Protein AF-A0A2R5G6W3-F1 (afdb_monomer_lite)

Secondary structure (DSSP, 8-state):
-HHHHHHHHHHHHHHHHHHHHHHHHHHHHHHHHHHHHHHHHHHHHHHHTTEEEEEEEPPTT--TT-EEEEEETTEEEEEEPPTT--TTPEEEEEEEP-------------------------------------------------------------EEEESS-B---HHHHGGGTB--B-TT-EEEEEE-BTTTBTSGGGTTEEEEEEGGGTTEEEEEEGGGEEE-----SPP----PPPPPPP-----

Sequence (251 aa):
MQHEVQAANERAAQAQMQAELARKDVEHQREMQKEQQRNQQRAQAVATNEMRSVTVTIPQGVYGGSAFSISYEGQTFRVTCPQGMGPGDRLTVQVPAPQPAVAVAEAAPPVAAPVTAQMAAPVNRGSGRDLFRSAMVESFPPAAAAAVSGDSSSPESVELVLTSDHFVDEAQMKQFGIISVAKGTRVTLLEGDLVGGLGGAYKDYIRVSVPSQGGRDGLISRLIVKMAPSAAGPPPAAFAPPPPPPALHAP

Radius of gyration: 35.24 Å; chains: 1; bounding box: 77×82×119 Å

pLDDT: mean 77.7, std 19.44, range [37.81, 97.44]

Structure (mmCIF, N/CA/C/O backbone):
data_AF-A0A2R5G6W3-F1
#
_entry.id   AF-A0A2R5G6W3-F1
#
loop_
_atom_site.group_PDB
_atom_site.id
_atom_site.type_symbol
_atom_site.label_atom_id
_atom_site.label_alt_id
_atom_site.label_comp_id
_atom_site.label_asym_id
_atom_site.label_entity_id
_atom_site.label_seq_id
_atom_site.pdbx_PDB_ins_code
_atom_site.Cartn_x
_atom_site.Cartn_y
_atom_site.Cartn_z
_atom_site.occupancy
_atom_site.B_iso_or_equiv
_atom_site.auth_seq_id
_atom_site.auth_comp_id
_atom_site.auth_asym_id
_atom_site.auth_atom_id
_atom_site.pdbx_PDB_model_num
ATOM 1 N N . MET A 1 1 ? 42.255 -11.816 -54.533 1.00 87.69 1 MET A N 1
ATOM 2 C CA . MET A 1 1 ? 42.167 -13.094 -53.790 1.00 87.69 1 MET A CA 1
ATOM 3 C C . MET A 1 1 ? 42.551 -12.952 -52.317 1.00 87.69 1 MET A C 1
ATOM 5 O O . MET A 1 1 ? 41.701 -13.243 -51.495 1.00 87.69 1 MET A O 1
ATOM 9 N N . GLN A 1 2 ? 43.744 -12.462 -51.936 1.00 89.19 2 GLN A N 1
ATOM 10 C CA . GLN A 1 2 ? 44.125 -12.360 -50.505 1.00 89.19 2 GLN A CA 1
ATOM 11 C C . GLN A 1 2 ? 43.169 -11.497 -49.653 1.00 89.19 2 GLN A C 1
ATOM 13 O O . GLN A 1 2 ? 42.767 -11.915 -48.573 1.00 89.19 2 GLN A O 1
ATOM 18 N N . HIS A 1 3 ? 42.720 -10.351 -50.172 1.00 91.50 3 HIS A N 1
ATOM 19 C CA . HIS A 1 3 ? 41.770 -9.473 -49.470 1.00 91.50 3 HIS A CA 1
ATOM 20 C C . HIS A 1 3 ? 40.386 -10.113 -49.234 1.00 91.50 3 HIS A C 1
ATOM 22 O O . HIS A 1 3 ? 39.689 -9.772 -48.284 1.00 91.50 3 HIS A O 1
ATOM 28 N N . GLU A 1 4 ? 39.984 -11.057 -50.089 1.00 92.75 4 GLU A N 1
ATOM 29 C CA . GLU A 1 4 ? 38.688 -11.740 -49.995 1.00 92.75 4 GLU A CA 1
ATOM 30 C C . GLU A 1 4 ? 38.712 -12.832 -48.923 1.00 92.75 4 GLU A C 1
ATOM 32 O O . GLU A 1 4 ? 37.773 -12.954 -48.139 1.00 92.75 4 GLU A O 1
ATOM 37 N N . VAL A 1 5 ? 39.833 -13.556 -48.825 1.00 95.31 5 VAL A N 1
ATOM 38 C CA . VAL A 1 5 ? 40.076 -14.521 -47.743 1.00 95.31 5 VAL A CA 1
ATOM 39 C C . VAL A 1 5 ? 40.072 -13.814 -46.385 1.00 95.31 5 VAL A C 1
ATOM 41 O O . VAL A 1 5 ? 39.499 -14.326 -45.426 1.00 95.31 5 VAL A O 1
ATOM 44 N N . GLN A 1 6 ? 40.642 -12.608 -46.310 1.00 94.94 6 GLN A N 1
ATOM 45 C CA . GLN A 1 6 ? 40.654 -11.816 -45.081 1.00 94.94 6 GLN A CA 1
ATOM 46 C C . GLN A 1 6 ? 39.246 -11.340 -44.685 1.00 94.94 6 GLN A C 1
ATOM 48 O O . GLN A 1 6 ? 38.834 -11.550 -43.546 1.00 94.94 6 GLN A O 1
ATOM 53 N N . ALA A 1 7 ? 38.461 -10.825 -45.637 1.00 95.62 7 ALA A N 1
ATOM 54 C CA . ALA A 1 7 ? 37.075 -10.419 -45.390 1.00 95.62 7 ALA A CA 1
ATOM 55 C C . ALA A 1 7 ? 36.162 -11.601 -45.007 1.00 95.62 7 ALA A C 1
ATOM 57 O O . ALA A 1 7 ? 35.257 -11.454 -44.183 1.00 95.62 7 ALA A O 1
ATOM 58 N N . ALA A 1 8 ? 36.388 -12.786 -45.584 1.00 94.81 8 ALA A N 1
ATOM 59 C CA . ALA A 1 8 ? 35.665 -13.999 -45.209 1.00 94.81 8 ALA A CA 1
ATOM 60 C C . ALA A 1 8 ? 35.973 -14.416 -43.762 1.00 94.81 8 ALA A C 1
ATOM 62 O O . ALA A 1 8 ? 35.060 -14.788 -43.024 1.00 94.81 8 ALA A O 1
ATOM 63 N N . ASN A 1 9 ? 37.234 -14.295 -43.339 1.00 96.94 9 ASN A N 1
ATOM 64 C CA . ASN A 1 9 ? 37.646 -14.620 -41.977 1.00 96.94 9 ASN A CA 1
ATOM 65 C C . ASN A 1 9 ? 37.058 -13.636 -40.948 1.00 96.94 9 ASN A C 1
ATOM 67 O O . ASN A 1 9 ? 36.534 -14.052 -39.918 1.00 96.94 9 ASN A O 1
ATOM 71 N N . GLU A 1 10 ? 37.053 -12.335 -41.252 1.00 96.38 10 GLU A N 1
ATOM 72 C CA . GLU A 1 10 ? 36.436 -11.316 -40.390 1.00 96.38 10 GLU A CA 1
ATOM 73 C C . GLU A 1 10 ? 34.920 -11.503 -40.264 1.00 96.38 10 GLU A C 1
ATOM 75 O O . GLU A 1 10 ? 34.375 -11.400 -39.166 1.00 96.38 10 GLU A O 1
ATOM 80 N N . ARG A 1 11 ? 34.226 -11.850 -41.356 1.00 95.88 11 ARG A N 1
ATOM 81 C CA . ARG A 1 11 ? 32.790 -12.173 -41.312 1.00 95.88 11 ARG A CA 1
ATOM 82 C C . ARG A 1 11 ? 32.508 -13.425 -40.491 1.00 95.88 11 ARG A C 1
ATOM 84 O O . ARG A 1 11 ? 31.528 -13.442 -39.751 1.00 95.88 11 ARG A O 1
ATOM 91 N N . ALA A 1 12 ? 33.356 -14.449 -40.588 1.00 96.00 12 ALA A N 1
ATOM 92 C CA . ALA A 1 12 ? 33.229 -15.647 -39.765 1.00 96.00 12 ALA A CA 1
ATOM 93 C C . ALA A 1 12 ? 33.414 -15.323 -38.273 1.00 96.00 12 ALA A C 1
ATOM 95 O O . ALA A 1 12 ? 32.604 -15.756 -37.454 1.00 96.00 12 ALA A O 1
ATOM 96 N N . ALA A 1 13 ? 34.406 -14.497 -37.925 1.00 96.94 13 ALA A N 1
ATOM 97 C CA . ALA A 1 13 ? 34.628 -14.043 -36.552 1.00 96.94 13 ALA A CA 1
ATOM 98 C C . ALA A 1 13 ? 33.457 -13.191 -36.023 1.00 96.94 13 ALA A C 1
ATOM 100 O O . ALA A 1 13 ? 32.977 -13.412 -34.910 1.00 96.94 13 ALA A O 1
ATOM 101 N N . GLN A 1 14 ? 32.934 -12.266 -36.834 1.00 95.44 14 GLN A N 1
ATOM 102 C CA . GLN A 1 14 ? 31.764 -11.458 -36.475 1.00 95.44 14 GLN A CA 1
ATOM 103 C C . GLN A 1 14 ? 30.504 -12.315 -36.295 1.00 95.44 14 GLN A C 1
ATOM 105 O O . GLN A 1 14 ? 29.753 -12.101 -35.344 1.00 95.44 14 GLN A O 1
ATOM 110 N N . ALA A 1 15 ? 30.289 -13.312 -37.158 1.00 96.69 15 ALA A N 1
ATOM 111 C CA . ALA A 1 15 ? 29.164 -14.236 -37.045 1.00 96.69 15 ALA A CA 1
ATOM 112 C C . ALA A 1 15 ? 29.251 -15.090 -35.770 1.00 96.69 15 ALA A C 1
ATOM 114 O O . ALA A 1 15 ? 28.240 -15.295 -35.100 1.00 96.69 15 ALA A O 1
ATOM 115 N N . GLN A 1 16 ? 30.452 -15.542 -35.394 1.00 95.75 16 GLN A N 1
ATOM 116 C CA . GLN A 1 16 ? 30.667 -16.256 -34.133 1.00 95.75 16 GLN A CA 1
ATOM 117 C C . GLN A 1 16 ? 30.380 -15.363 -32.919 1.00 95.75 16 GLN A C 1
ATOM 119 O O . GLN A 1 16 ? 29.681 -15.796 -32.005 1.00 95.75 16 GLN A O 1
ATOM 124 N N . MET A 1 17 ? 30.834 -14.106 -32.934 1.00 95.75 17 MET A N 1
ATOM 125 C CA . MET A 1 17 ? 30.583 -13.165 -31.837 1.00 95.75 17 MET A CA 1
ATOM 126 C C . MET A 1 17 ? 29.092 -12.821 -31.695 1.00 95.75 17 MET A C 1
ATOM 128 O O . MET A 1 17 ? 28.574 -12.774 -30.581 1.00 95.75 17 MET A O 1
ATOM 132 N N . GLN A 1 18 ? 28.373 -12.641 -32.809 1.00 94.62 18 GLN A N 1
ATOM 133 C CA . GLN A 1 18 ? 26.919 -12.434 -32.784 1.00 94.62 18 GLN A CA 1
ATOM 134 C C . GLN A 1 18 ? 26.168 -13.672 -32.282 1.00 94.62 18 GLN A C 1
ATOM 136 O O . GLN A 1 18 ? 25.223 -13.540 -31.505 1.00 94.62 18 GLN A O 1
ATOM 141 N N . ALA A 1 19 ? 26.600 -14.875 -32.674 1.00 96.12 19 ALA A N 1
ATOM 142 C CA . ALA A 1 19 ? 26.012 -16.116 -32.181 1.00 96.12 19 ALA A CA 1
ATOM 143 C C . ALA A 1 19 ? 26.238 -16.304 -30.671 1.00 96.12 19 ALA A C 1
ATOM 145 O O . ALA A 1 19 ? 25.351 -16.807 -29.981 1.00 96.12 19 ALA A O 1
ATOM 146 N N . GLU A 1 20 ? 27.392 -15.890 -30.141 1.00 96.56 20 GLU A N 1
ATOM 147 C CA . GLU A 1 20 ? 27.654 -15.916 -28.699 1.00 96.56 20 GLU A CA 1
ATOM 148 C C . GLU A 1 20 ? 26.776 -14.913 -27.942 1.00 96.56 20 GLU A C 1
ATOM 150 O O . GLU A 1 20 ? 26.184 -15.272 -26.922 1.00 96.56 20 GLU A O 1
ATOM 155 N N . LEU A 1 21 ? 26.644 -13.685 -28.453 1.00 95.88 21 LEU A N 1
ATOM 156 C CA . LEU A 1 21 ? 25.807 -12.662 -27.826 1.00 95.88 21 LEU A CA 1
ATOM 157 C C . LEU A 1 21 ? 24.340 -13.113 -27.763 1.00 95.88 21 LEU A C 1
ATOM 159 O O . LEU A 1 21 ? 23.735 -13.097 -26.695 1.00 95.88 21 LEU A O 1
ATOM 163 N N . ALA A 1 22 ? 23.821 -13.656 -28.867 1.00 94.88 22 ALA A N 1
ATOM 164 C CA . ALA A 1 22 ? 22.465 -14.194 -28.919 1.00 94.88 22 ALA A CA 1
ATOM 165 C C . ALA A 1 22 ? 22.243 -15.353 -27.928 1.00 94.88 22 ALA A C 1
ATOM 167 O O . ALA A 1 22 ? 21.164 -15.475 -27.352 1.00 94.88 22 ALA A O 1
ATOM 168 N N . ARG A 1 23 ? 23.254 -16.205 -27.691 1.00 95.62 23 ARG A N 1
ATOM 169 C CA . ARG A 1 23 ? 23.166 -17.273 -26.677 1.00 95.62 23 ARG A CA 1
ATOM 170 C C . ARG A 1 23 ? 23.081 -16.708 -25.260 1.00 95.62 23 ARG A C 1
ATOM 172 O O . ARG A 1 23 ? 22.271 -17.198 -24.477 1.00 95.62 23 ARG A O 1
ATOM 179 N N . LYS A 1 24 ? 23.873 -15.676 -24.955 1.00 95.06 24 LYS A N 1
ATOM 180 C CA . LYS A 1 24 ? 23.857 -15.000 -23.649 1.00 95.06 24 LYS A CA 1
ATOM 181 C C . LYS A 1 24 ? 22.516 -14.313 -23.376 1.00 95.06 24 LYS A C 1
ATOM 183 O O . LYS A 1 24 ? 21.990 -14.454 -22.276 1.00 95.06 24 LYS A O 1
ATOM 188 N N . ASP A 1 25 ? 21.924 -13.657 -24.374 1.00 94.00 25 ASP A N 1
ATOM 189 C CA . ASP A 1 25 ? 20.602 -13.027 -24.238 1.00 94.00 25 ASP A CA 1
ATOM 190 C C . ASP A 1 25 ? 19.492 -14.051 -23.949 1.00 94.00 25 ASP A C 1
ATOM 192 O O . ASP A 1 25 ? 18.664 -13.844 -23.059 1.00 94.00 25 ASP A O 1
ATOM 196 N N . VAL A 1 26 ? 19.492 -15.191 -24.651 1.00 96.69 26 VAL A N 1
ATOM 197 C CA . VAL A 1 26 ? 18.513 -16.268 -24.415 1.00 96.69 26 VAL A CA 1
ATOM 198 C C . VAL A 1 26 ? 18.671 -16.873 -23.016 1.00 96.69 26 VAL A C 1
ATOM 200 O O . VAL A 1 26 ? 17.672 -17.176 -22.359 1.00 96.69 26 VAL A O 1
ATOM 203 N N . GLU A 1 27 ? 19.905 -17.043 -22.537 1.00 96.56 27 GLU A N 1
ATOM 204 C CA . GLU A 1 27 ? 20.171 -17.549 -21.187 1.00 96.56 27 GLU A CA 1
ATOM 205 C C . GLU A 1 27 ? 19.678 -16.572 -20.111 1.00 96.56 27 GLU A C 1
ATOM 207 O O . GLU A 1 27 ? 18.948 -16.978 -19.203 1.00 96.56 27 GLU A O 1
ATOM 212 N N . HIS A 1 28 ? 19.968 -15.279 -20.272 1.00 96.81 28 HIS A N 1
ATOM 213 C CA . HIS A 1 28 ? 19.505 -14.238 -19.359 1.00 96.81 28 HIS A CA 1
ATOM 214 C C . HIS A 1 28 ? 17.973 -14.131 -19.334 1.00 96.81 28 HIS A C 1
ATOM 216 O O . HIS A 1 28 ? 17.361 -14.052 -18.267 1.00 96.81 28 HIS A O 1
ATOM 222 N N . GLN A 1 29 ? 17.324 -14.215 -20.500 1.00 92.94 29 GLN A N 1
ATOM 223 C CA . GLN A 1 29 ? 15.865 -14.212 -20.594 1.00 92.94 29 GLN A CA 1
ATOM 224 C C . GLN A 1 29 ? 15.245 -15.427 -19.887 1.00 92.94 29 GLN A C 1
ATOM 226 O O . GLN A 1 29 ? 14.221 -15.297 -19.211 1.00 92.94 29 GLN A O 1
ATOM 231 N N . ARG A 1 30 ? 15.879 -16.603 -19.984 1.00 96.31 30 ARG A N 1
ATOM 232 C CA . ARG A 1 30 ? 15.438 -17.817 -19.285 1.00 96.31 30 ARG A CA 1
ATOM 233 C C . ARG A 1 30 ? 15.599 -17.701 -17.768 1.00 96.31 30 ARG A C 1
ATOM 235 O O . ARG A 1 30 ? 14.740 -18.192 -17.034 1.00 96.31 30 ARG A O 1
ATOM 242 N N . GLU A 1 31 ? 16.663 -17.061 -17.292 1.00 95.38 31 GLU A N 1
ATOM 243 C CA . GLU A 1 31 ? 16.870 -16.808 -15.863 1.00 95.38 31 GLU A CA 1
ATOM 244 C C . GLU A 1 31 ? 15.816 -15.844 -15.305 1.00 95.38 31 GLU A C 1
ATOM 246 O O . GLU A 1 31 ? 15.158 -16.172 -14.315 1.00 95.38 31 GLU A O 1
ATOM 251 N N . MET A 1 32 ? 15.548 -14.741 -16.015 1.00 94.94 32 MET A N 1
ATOM 252 C CA . MET A 1 32 ? 14.476 -13.798 -15.670 1.00 94.94 32 MET A CA 1
ATOM 253 C C . MET A 1 32 ? 13.111 -14.493 -15.583 1.00 94.94 32 MET A C 1
ATOM 255 O O . MET A 1 32 ? 12.346 -14.283 -14.640 1.00 94.94 32 MET A O 1
ATOM 259 N N . GLN A 1 33 ? 12.811 -15.377 -16.538 1.00 93.25 33 GLN A N 1
ATOM 260 C CA . GLN A 1 33 ? 11.549 -16.114 -16.556 1.00 93.25 33 GLN A CA 1
ATOM 261 C C . GLN A 1 33 ? 11.448 -17.110 -15.386 1.00 93.25 33 GLN A C 1
ATOM 263 O O . GLN A 1 33 ? 10.386 -17.252 -14.775 1.00 93.25 33 GLN A O 1
ATOM 268 N N . LYS A 1 34 ? 12.561 -17.759 -15.017 1.00 95.06 34 LYS A N 1
ATOM 269 C CA . LYS A 1 34 ? 12.632 -18.657 -13.855 1.00 95.06 34 LYS A CA 1
ATOM 270 C C . LYS A 1 34 ? 12.448 -17.901 -12.539 1.00 95.06 34 LYS A C 1
ATOM 272 O O . LYS A 1 34 ? 11.755 -18.397 -11.651 1.00 95.06 34 LYS A O 1
ATOM 277 N N . GLU A 1 35 ? 13.032 -16.714 -12.400 1.00 92.56 35 GLU A N 1
ATOM 278 C CA . GLU A 1 35 ? 12.850 -15.877 -11.212 1.00 92.56 35 GLU A CA 1
ATOM 279 C C . GLU A 1 35 ? 11.409 -15.377 -11.087 1.00 92.56 35 GLU A C 1
ATOM 281 O O . GLU A 1 35 ? 10.809 -15.488 -10.013 1.00 92.56 35 GLU A O 1
ATOM 286 N N . GLN A 1 36 ? 10.806 -14.945 -12.198 1.00 89.38 36 GLN A N 1
ATOM 287 C CA . GLN A 1 36 ? 9.397 -14.562 -12.228 1.00 89.38 36 GLN A CA 1
ATOM 288 C C . GLN A 1 36 ? 8.493 -15.731 -11.806 1.00 89.38 36 GLN A C 1
ATOM 290 O O . GLN A 1 36 ? 7.597 -15.556 -10.976 1.00 89.38 36 GLN A O 1
ATOM 295 N N . GLN A 1 37 ? 8.759 -16.940 -12.310 1.00 90.62 37 GLN A N 1
ATOM 296 C CA . GLN A 1 37 ? 8.008 -18.136 -11.931 1.00 90.62 37 GLN A CA 1
ATOM 297 C C . GLN A 1 37 ? 8.214 -18.502 -10.453 1.00 90.62 37 GLN A C 1
ATOM 299 O O . GLN A 1 37 ? 7.253 -18.839 -9.760 1.00 90.62 37 GLN A O 1
ATOM 304 N N . ARG A 1 38 ? 9.444 -18.388 -9.936 1.00 92.94 38 ARG A N 1
ATOM 305 C CA . ARG A 1 38 ? 9.753 -18.629 -8.519 1.00 92.94 38 ARG A CA 1
ATOM 306 C C . ARG A 1 38 ? 9.020 -17.646 -7.610 1.00 92.94 38 ARG A C 1
ATOM 308 O O . ARG A 1 38 ? 8.487 -18.061 -6.582 1.00 92.94 38 ARG A O 1
ATOM 315 N N . ASN A 1 39 ? 8.958 -16.368 -7.978 1.00 90.75 39 ASN A N 1
ATOM 316 C CA . ASN A 1 39 ? 8.248 -15.369 -7.186 1.00 90.75 39 ASN A CA 1
ATOM 317 C C . ASN A 1 39 ? 6.728 -15.616 -7.190 1.00 90.75 39 ASN A C 1
ATOM 319 O O . ASN A 1 39 ? 6.091 -15.523 -6.143 1.00 90.75 39 ASN A O 1
ATOM 323 N N . GLN A 1 40 ? 6.159 -16.034 -8.329 1.00 85.12 40 GLN A N 1
ATOM 324 C CA . GLN A 1 40 ? 4.751 -16.443 -8.409 1.00 85.12 40 GLN A CA 1
ATOM 325 C C . GLN A 1 40 ? 4.446 -17.665 -7.533 1.00 85.12 40 GLN A C 1
ATOM 327 O O . GLN A 1 40 ? 3.474 -17.643 -6.782 1.00 85.12 40 GLN A O 1
ATOM 332 N N . GLN A 1 41 ? 5.282 -18.709 -7.567 1.00 86.00 41 GLN A N 1
ATOM 333 C CA . GLN A 1 41 ? 5.104 -19.881 -6.700 1.00 86.00 41 GLN A CA 1
ATOM 334 C C . GLN A 1 41 ? 5.212 -19.513 -5.218 1.00 86.00 41 GLN A C 1
ATOM 336 O O . GLN A 1 41 ? 4.445 -20.011 -4.399 1.00 86.00 41 GLN A O 1
ATOM 341 N N . ARG A 1 42 ? 6.129 -18.605 -4.867 1.00 82.62 42 ARG A N 1
ATOM 342 C CA . ARG A 1 42 ? 6.289 -18.119 -3.495 1.00 82.62 42 ARG A CA 1
ATOM 343 C C . ARG A 1 42 ? 5.056 -17.338 -3.028 1.00 82.62 42 ARG A C 1
ATOM 345 O O . ARG A 1 42 ? 4.591 -17.575 -1.920 1.00 82.62 42 ARG A O 1
ATOM 352 N N . ALA A 1 43 ? 4.477 -16.494 -3.883 1.00 74.69 43 ALA A N 1
ATOM 353 C CA . ALA A 1 43 ? 3.220 -15.800 -3.596 1.00 74.69 43 ALA A CA 1
ATOM 354 C C . ALA A 1 43 ? 2.035 -16.773 -3.427 1.00 74.69 43 ALA A C 1
ATOM 356 O O . ALA A 1 43 ? 1.239 -16.623 -2.503 1.00 74.69 43 ALA A O 1
ATOM 357 N N . GLN A 1 44 ? 1.945 -17.809 -4.268 1.00 74.69 44 GLN A N 1
ATOM 358 C CA . GLN A 1 44 ? 0.900 -18.835 -4.161 1.00 74.69 44 GLN A CA 1
ATOM 359 C C . GLN A 1 44 ? 1.059 -19.700 -2.900 1.00 74.69 44 GLN A C 1
ATOM 361 O O . GLN A 1 44 ? 0.076 -19.974 -2.214 1.00 74.69 44 GLN A O 1
ATOM 366 N N . ALA A 1 45 ? 2.286 -20.089 -2.541 1.00 67.56 45 ALA A N 1
ATOM 367 C CA . ALA A 1 45 ? 2.554 -20.854 -1.323 1.00 67.56 45 ALA A CA 1
ATOM 368 C C . ALA A 1 45 ? 2.187 -20.068 -0.052 1.00 67.56 45 ALA A C 1
ATOM 370 O O . ALA A 1 45 ? 1.647 -20.650 0.885 1.00 67.56 45 ALA A O 1
ATOM 371 N N . VAL A 1 46 ? 2.406 -18.747 -0.038 1.00 64.12 46 VAL A N 1
ATOM 372 C CA . VAL A 1 46 ? 1.959 -17.876 1.063 1.00 64.12 46 VAL A CA 1
ATOM 373 C C . VAL A 1 46 ? 0.429 -17.792 1.106 1.00 64.12 46 VAL A C 1
ATOM 375 O O . VAL A 1 46 ? -0.152 -17.938 2.174 1.00 64.12 46 VAL A O 1
ATOM 378 N N . ALA A 1 47 ? -0.240 -17.660 -0.043 1.00 58.66 47 ALA A N 1
ATOM 379 C CA . ALA A 1 47 ? -1.703 -17.585 -0.096 1.00 58.66 47 ALA A CA 1
ATOM 380 C C . ALA A 1 47 ? -2.410 -18.886 0.336 1.00 58.66 47 ALA A C 1
ATOM 382 O O . ALA A 1 47 ? -3.516 -18.838 0.868 1.00 58.66 47 ALA A O 1
ATOM 383 N N . THR A 1 48 ? -1.787 -20.048 0.125 1.00 55.97 48 THR A N 1
ATOM 384 C CA . THR A 1 48 ? -2.418 -21.345 0.437 1.00 55.97 48 THR A CA 1
ATOM 385 C C . THR A 1 48 ? -2.189 -21.783 1.889 1.00 55.97 48 THR A C 1
ATOM 387 O O . THR A 1 48 ? -2.944 -22.603 2.406 1.00 55.97 48 THR A O 1
ATOM 390 N N . ASN A 1 49 ? -1.174 -21.237 2.571 1.00 53.62 49 ASN A N 1
ATOM 391 C CA . ASN A 1 49 ? -0.769 -21.687 3.908 1.00 53.62 49 ASN A CA 1
ATOM 392 C C . ASN A 1 49 ? -1.431 -20.921 5.070 1.00 53.62 49 ASN A C 1
ATOM 394 O O . ASN A 1 49 ? -1.100 -21.164 6.228 1.00 53.62 49 ASN A O 1
ATOM 398 N N . GLU A 1 50 ? -2.373 -20.018 4.789 1.00 60.28 50 GLU A N 1
ATOM 399 C CA . GLU A 1 50 ? -3.095 -19.269 5.826 1.00 60.28 50 GLU A CA 1
ATOM 400 C C . GLU A 1 50 ? -4.608 -19.542 5.828 1.00 60.28 50 GLU A C 1
ATOM 402 O O . GLU A 1 50 ? -5.391 -18.714 6.280 1.00 60.28 50 GLU A O 1
ATOM 407 N N . MET A 1 51 ? -5.069 -20.705 5.355 1.00 67.06 51 MET A N 1
ATOM 408 C CA . MET A 1 51 ? -6.444 -21.131 5.644 1.00 67.06 51 MET A CA 1
ATOM 409 C C . MET A 1 51 ? -6.551 -21.486 7.131 1.00 67.06 51 MET A C 1
ATOM 411 O O . MET A 1 51 ? -5.974 -22.471 7.591 1.00 67.06 51 MET A O 1
ATOM 415 N N . ARG A 1 52 ? -7.275 -20.673 7.905 1.00 70.00 52 ARG A N 1
ATOM 416 C CA . ARG A 1 52 ? -7.534 -20.935 9.323 1.00 70.00 52 ARG A CA 1
ATOM 417 C C . ARG A 1 52 ? -8.840 -21.704 9.466 1.00 70.00 52 ARG A C 1
ATOM 419 O O . ARG A 1 52 ? -9.885 -21.293 8.965 1.00 70.00 52 ARG A O 1
ATOM 426 N N . SER A 1 53 ? -8.772 -22.816 10.187 1.00 77.44 53 SER A N 1
ATOM 427 C CA . SER A 1 53 ? -9.934 -23.610 10.579 1.00 77.44 53 SER A CA 1
ATOM 428 C C . SER A 1 53 ? -10.643 -22.921 11.741 1.00 77.44 53 SER A C 1
ATOM 430 O O . SER A 1 53 ? -10.169 -22.968 12.876 1.00 77.44 53 SER A O 1
ATOM 432 N N . VAL A 1 54 ? -11.779 -22.281 11.482 1.00 78.50 54 VAL A N 1
ATOM 433 C CA . VAL A 1 54 ? -12.581 -21.623 12.519 1.00 78.50 54 VAL A CA 1
ATOM 434 C C . VAL A 1 54 ? -13.780 -22.496 12.842 1.00 78.50 54 VAL A C 1
ATOM 436 O O . VAL A 1 54 ? -14.521 -22.909 11.951 1.00 78.50 54 VAL A O 1
ATOM 439 N N . THR A 1 55 ? -13.975 -22.783 14.128 1.00 86.06 55 THR A N 1
ATOM 440 C CA . THR A 1 55 ? -15.171 -23.486 14.602 1.00 86.06 55 THR A CA 1
ATOM 441 C C . THR A 1 55 ? -16.227 -22.456 14.966 1.00 86.06 55 THR A C 1
ATOM 443 O O . THR A 1 55 ? -16.042 -21.694 15.912 1.00 86.06 55 THR A O 1
ATOM 446 N N . VAL A 1 56 ? -17.327 -22.434 14.218 1.00 83.62 56 VAL A N 1
ATOM 447 C CA . VAL A 1 56 ? -18.471 -21.552 14.472 1.00 83.62 56 VAL A CA 1
ATOM 448 C C . VAL A 1 56 ? -19.696 -22.364 14.864 1.00 83.62 56 VAL A C 1
ATOM 450 O O . VAL A 1 56 ? -19.917 -23.464 14.356 1.00 83.62 56 VAL A O 1
ATOM 453 N N . THR A 1 57 ? -20.496 -21.820 15.776 1.00 87.25 57 THR A N 1
ATOM 454 C CA . THR A 1 57 ? -21.775 -22.416 16.176 1.00 87.25 57 THR A CA 1
ATOM 455 C C . THR A 1 57 ? -22.884 -21.868 15.291 1.00 87.25 57 THR A C 1
ATOM 457 O O . THR A 1 57 ? -22.963 -20.657 15.075 1.00 87.25 57 THR A O 1
ATOM 460 N N . ILE A 1 58 ? -23.752 -22.744 14.789 1.00 86.88 58 ILE A N 1
ATOM 461 C CA . ILE A 1 58 ? -24.860 -22.336 13.923 1.00 86.88 58 ILE A CA 1
ATOM 462 C C . ILE A 1 58 ? -25.917 -21.590 14.760 1.00 86.88 58 ILE A C 1
ATOM 464 O O . ILE A 1 58 ? -26.414 -22.153 15.744 1.00 86.88 58 ILE A O 1
ATOM 468 N N . PRO A 1 59 ? -26.276 -20.341 14.400 1.00 83.62 59 PRO A N 1
ATOM 469 C CA . PRO A 1 59 ? -27.281 -19.571 15.126 1.00 83.62 59 PRO A CA 1
ATOM 470 C C . PRO A 1 59 ? -28.687 -20.162 14.949 1.00 83.62 59 PRO A C 1
ATOM 472 O O . PRO A 1 59 ? -28.987 -20.833 13.959 1.00 83.62 59 PRO A O 1
ATOM 475 N N . GLN A 1 60 ? -29.574 -19.896 15.914 1.00 84.44 60 GLN A N 1
ATOM 476 C CA . GLN A 1 60 ? -30.955 -20.379 15.852 1.00 84.44 60 GLN A CA 1
ATOM 477 C C . GLN A 1 60 ? -31.682 -19.816 14.621 1.00 84.44 60 GLN A C 1
ATOM 479 O O . GLN A 1 60 ? -31.617 -18.620 14.349 1.00 84.44 60 GLN A O 1
ATOM 484 N N . GLY A 1 61 ? -32.364 -20.690 13.874 1.00 82.62 61 GLY A N 1
ATOM 485 C CA . GLY A 1 61 ? -33.076 -20.336 12.639 1.00 82.62 61 GLY A CA 1
ATOM 486 C C . GLY A 1 61 ? -32.305 -20.597 11.338 1.00 82.62 61 GLY A C 1
ATOM 487 O O . GLY A 1 61 ? -32.884 -20.448 10.264 1.00 82.62 61 GLY A O 1
ATOM 488 N N . VAL A 1 62 ? -31.039 -21.025 11.407 1.00 84.25 62 VAL A N 1
ATOM 489 C CA . VAL A 1 62 ? -30.261 -21.477 10.241 1.00 84.25 62 VAL A CA 1
ATOM 490 C C . VAL A 1 62 ? -30.253 -23.007 10.192 1.00 84.25 62 VAL A C 1
ATOM 492 O O . VAL A 1 62 ? -29.939 -23.665 11.180 1.00 84.25 62 VAL A O 1
ATOM 495 N N . TYR A 1 63 ? -30.596 -23.565 9.031 1.00 87.94 63 TYR A N 1
ATOM 496 C CA . TYR A 1 63 ? -30.674 -25.006 8.772 1.00 87.94 63 TYR A CA 1
ATOM 497 C C . TYR A 1 63 ? -29.804 -25.381 7.564 1.00 87.94 63 TYR A C 1
ATOM 499 O O . TYR A 1 63 ? -29.410 -24.507 6.785 1.00 87.94 63 TYR A O 1
ATOM 507 N N . GLY A 1 64 ? -29.518 -26.674 7.394 1.00 87.06 64 GLY A N 1
ATOM 508 C CA . GLY A 1 64 ? -28.748 -27.185 6.258 1.00 87.06 64 GLY A CA 1
ATOM 509 C C . GLY A 1 64 ? -29.261 -26.672 4.906 1.00 87.06 64 GLY A C 1
ATOM 510 O O . GLY A 1 64 ? -30.452 -26.748 4.611 1.00 87.06 64 GLY A O 1
ATOM 511 N N . GLY A 1 65 ? -28.351 -26.140 4.089 1.00 86.06 65 GLY A N 1
ATOM 512 C CA . GLY A 1 65 ? -28.643 -25.498 2.802 1.00 86.06 65 GLY A CA 1
ATOM 513 C C . GLY A 1 65 ? -28.801 -23.973 2.862 1.00 86.06 65 GLY A C 1
ATOM 514 O O . GLY A 1 65 ? -28.719 -23.320 1.823 1.00 86.06 65 GLY A O 1
ATOM 515 N N . SER A 1 66 ? -28.961 -23.383 4.049 1.00 86.12 66 SER A N 1
ATOM 516 C CA . SER A 1 66 ? -29.048 -21.928 4.209 1.00 86.12 66 SER A CA 1
ATOM 517 C C . SER A 1 66 ? -27.666 -21.281 4.342 1.00 86.12 66 SER A C 1
ATOM 519 O O . SER A 1 66 ? -26.765 -21.807 5.000 1.00 86.12 66 SER A O 1
ATOM 521 N N . ALA A 1 67 ? -27.504 -20.104 3.732 1.00 86.88 67 ALA A N 1
ATOM 522 C CA . ALA A 1 67 ? -26.315 -19.272 3.889 1.00 86.88 67 ALA A CA 1
ATOM 523 C C . ALA A 1 67 ? -26.495 -18.282 5.046 1.00 86.88 67 ALA A C 1
ATOM 525 O O . ALA A 1 67 ? -27.533 -17.628 5.143 1.00 86.88 67 ALA A O 1
ATOM 526 N N . PHE A 1 68 ? -25.473 -18.131 5.884 1.00 87.94 68 PHE A N 1
ATOM 527 C CA . PHE A 1 68 ? -25.455 -17.194 7.003 1.00 87.94 68 PHE A CA 1
ATOM 528 C C . PHE A 1 68 ? -24.155 -16.389 7.019 1.00 87.94 68 PHE A C 1
ATOM 530 O O . PHE A 1 68 ? -23.127 -16.825 6.496 1.00 87.94 68 PHE A O 1
ATOM 537 N N . SER A 1 69 ? -24.215 -15.187 7.586 1.00 87.62 69 SER A N 1
ATOM 538 C CA . SER A 1 69 ? -23.062 -14.297 7.694 1.00 87.62 69 SER A CA 1
ATOM 539 C C . SER A 1 69 ? -22.439 -14.424 9.078 1.00 87.62 69 SER A C 1
ATOM 541 O O . SER A 1 69 ? -23.140 -14.293 10.081 1.00 87.62 69 SER A O 1
ATOM 543 N N . ILE A 1 70 ? -21.131 -14.658 9.134 1.00 83.75 70 ILE A N 1
ATOM 544 C CA . ILE A 1 70 ? -20.350 -14.657 10.373 1.00 83.75 70 ILE A CA 1
ATOM 545 C C . ILE A 1 70 ? -19.354 -13.509 10.355 1.00 83.75 70 ILE A C 1
ATOM 547 O O . ILE A 1 70 ? -18.773 -13.202 9.316 1.00 83.75 70 ILE A O 1
ATOM 551 N N . SER A 1 71 ? -19.127 -12.909 11.516 1.00 82.69 71 SER A N 1
ATOM 552 C CA . SER A 1 71 ? -18.086 -11.903 11.707 1.00 82.69 71 SER A CA 1
ATOM 553 C C . SER A 1 71 ? -16.895 -12.564 12.393 1.00 82.69 71 SER A C 1
ATOM 555 O O . SER A 1 71 ? -17.012 -12.987 13.543 1.00 82.69 71 SER A O 1
ATOM 557 N N . TYR A 1 72 ? -15.762 -12.671 11.701 1.00 79.81 72 TYR A N 1
ATOM 558 C CA . TYR A 1 72 ? -14.529 -13.247 12.240 1.00 79.81 72 TYR A CA 1
ATOM 559 C C . TYR A 1 72 ? -13.350 -12.319 11.933 1.00 79.81 72 TYR A C 1
ATOM 561 O O . TYR A 1 72 ? -13.199 -11.872 10.800 1.00 79.81 72 TYR A O 1
ATOM 569 N N . GLU A 1 73 ? -12.558 -11.968 12.953 1.00 74.06 73 GLU A N 1
ATOM 570 C CA . GLU A 1 73 ? -11.419 -11.030 12.844 1.00 74.06 73 GLU A CA 1
ATOM 571 C C . GLU A 1 73 ? -11.761 -9.688 12.146 1.00 74.06 73 GLU A C 1
ATOM 573 O O . GLU A 1 73 ? -10.928 -9.084 11.479 1.00 74.06 73 GLU A O 1
ATOM 578 N N . GLY A 1 74 ? -13.001 -9.200 12.294 1.00 75.75 74 GLY A N 1
ATOM 579 C CA . GLY A 1 74 ? -13.457 -7.930 11.706 1.00 75.75 74 GLY A CA 1
ATOM 580 C C . GLY A 1 74 ? -13.901 -8.008 10.239 1.00 75.75 74 GLY A C 1
ATOM 581 O O . GLY A 1 74 ? -14.321 -6.995 9.684 1.00 75.75 74 GLY A O 1
ATOM 582 N N . GLN A 1 75 ? -13.871 -9.192 9.620 1.00 73.81 75 GLN A N 1
ATOM 583 C CA . GLN A 1 75 ? -14.414 -9.439 8.283 1.00 73.81 75 GLN A CA 1
ATOM 584 C C . GLN A 1 75 ? -15.716 -10.245 8.356 1.00 73.81 75 GLN A C 1
ATOM 586 O O . GLN A 1 75 ? -15.887 -11.111 9.215 1.00 73.81 75 GLN A O 1
ATOM 591 N N . THR A 1 76 ? -16.654 -9.939 7.455 1.00 82.25 76 THR A N 1
ATOM 592 C CA . THR A 1 76 ? -17.936 -10.652 7.352 1.00 82.25 76 THR A CA 1
ATOM 593 C C . THR A 1 76 ? -17.842 -11.706 6.254 1.00 82.25 76 THR A C 1
ATOM 595 O O . THR A 1 76 ? -17.693 -11.363 5.083 1.00 82.25 76 THR A O 1
ATOM 598 N N . PHE A 1 77 ? -17.955 -12.982 6.617 1.00 83.00 77 PHE A N 1
ATOM 599 C CA . PHE A 1 77 ? -17.923 -14.108 5.684 1.00 83.00 77 PHE A CA 1
ATOM 600 C C . PHE A 1 77 ? -19.318 -14.697 5.507 1.00 83.00 77 PHE A C 1
ATOM 602 O O . PHE A 1 77 ? -20.039 -14.896 6.484 1.00 83.00 77 PHE A O 1
ATOM 609 N N . ARG A 1 78 ? -19.689 -15.019 4.265 1.00 87.00 78 ARG A N 1
ATOM 610 C CA . ARG A 1 78 ? -20.940 -15.718 3.950 1.00 87.00 78 ARG A CA 1
ATOM 611 C C . ARG A 1 78 ? -20.662 -17.214 3.841 1.00 87.00 78 ARG A C 1
ATOM 613 O O . ARG A 1 78 ? -20.046 -17.659 2.877 1.00 87.00 78 ARG A O 1
ATOM 620 N N . VAL A 1 79 ? -21.108 -17.978 4.831 1.00 84.81 79 VAL A N 1
ATOM 621 C CA . VAL A 1 79 ? -20.885 -19.426 4.922 1.00 84.81 79 VAL A CA 1
ATOM 622 C C . VAL A 1 79 ? -22.190 -20.153 4.625 1.00 84.81 79 VAL A C 1
ATOM 624 O O . VAL A 1 79 ? -23.255 -19.737 5.075 1.00 84.81 79 VAL A O 1
ATOM 627 N N . THR A 1 80 ? -22.118 -21.239 3.857 1.00 86.25 80 THR A N 1
ATOM 628 C CA . THR A 1 80 ? -23.281 -22.094 3.581 1.00 86.25 80 THR A CA 1
ATOM 629 C C . THR A 1 80 ? -23.251 -23.298 4.508 1.00 86.25 80 THR A C 1
ATOM 631 O O . THR A 1 80 ? -22.235 -23.985 4.597 1.00 86.25 80 THR A O 1
ATOM 634 N N . CYS A 1 81 ? -24.356 -23.548 5.209 1.00 84.88 81 CYS A N 1
ATOM 635 C CA . CYS A 1 81 ? -24.470 -24.692 6.102 1.00 84.88 81 CYS A CA 1
ATOM 636 C C . CYS A 1 81 ? -24.639 -25.993 5.285 1.00 84.88 81 CYS A C 1
ATOM 638 O O . CYS A 1 81 ? -25.536 -26.048 4.436 1.00 84.88 81 CYS A O 1
ATOM 640 N N . PRO A 1 82 ? -23.817 -27.039 5.499 1.00 83.81 82 PRO A N 1
ATOM 641 C CA . PRO A 1 82 ? -23.997 -28.328 4.832 1.00 83.81 82 PRO A CA 1
ATOM 642 C C . PRO A 1 82 ? -25.299 -29.021 5.268 1.00 83.81 82 PRO A C 1
ATOM 644 O O . PRO A 1 82 ? -25.828 -28.778 6.353 1.00 83.81 82 PRO A O 1
ATOM 647 N N . GLN A 1 83 ? -25.835 -29.895 4.411 1.00 84.50 83 GLN A N 1
ATOM 648 C CA . GLN A 1 83 ? -27.056 -30.649 4.715 1.00 84.50 83 GLN A CA 1
ATOM 649 C C . GLN A 1 83 ? -26.818 -31.595 5.904 1.00 84.50 83 GLN A C 1
ATOM 651 O O . GLN A 1 83 ? -25.813 -32.300 5.938 1.00 84.50 83 GLN A O 1
ATOM 656 N N . GLY A 1 84 ? -27.741 -31.611 6.869 1.00 82.94 84 GLY A N 1
ATOM 657 C CA . GLY A 1 84 ? -27.658 -32.462 8.063 1.00 82.94 84 GLY A CA 1
ATOM 658 C C . GLY A 1 84 ? -27.121 -31.782 9.327 1.00 82.94 84 GLY A C 1
ATOM 659 O O . GLY A 1 84 ? -27.124 -32.421 10.372 1.00 82.94 84 GLY A O 1
ATOM 660 N N . MET A 1 85 ? -26.714 -30.508 9.262 1.00 85.00 85 MET A N 1
ATOM 661 C CA . MET A 1 85 ? -26.408 -29.705 10.453 1.00 85.00 85 MET A CA 1
ATOM 662 C C . MET A 1 85 ? -27.543 -28.739 10.796 1.00 85.00 85 MET A C 1
ATOM 664 O O . MET A 1 85 ? -28.213 -28.194 9.910 1.00 85.00 85 MET A O 1
ATOM 668 N N . GLY A 1 86 ? -27.767 -28.556 12.095 1.00 85.06 86 GLY A N 1
ATOM 669 C CA . GLY A 1 86 ? -28.846 -27.744 12.640 1.00 85.06 86 GLY A CA 1
ATOM 670 C C . GLY A 1 86 ? -28.369 -26.638 13.586 1.00 85.06 86 GLY A C 1
ATOM 671 O O . GLY A 1 86 ? -27.174 -26.472 13.837 1.00 85.06 86 GLY A O 1
ATOM 672 N N . PRO A 1 87 ? -29.311 -25.851 14.125 1.00 86.94 87 PRO A N 1
ATOM 673 C CA . PRO A 1 87 ? -29.003 -24.819 15.106 1.00 86.94 87 PRO A CA 1
ATOM 674 C C . PRO A 1 87 ? -28.354 -25.430 16.356 1.00 86.94 87 PRO A C 1
ATOM 676 O O . PRO A 1 87 ? -28.891 -26.361 16.952 1.00 86.94 87 PRO A O 1
ATOM 679 N N . GLY A 1 88 ? -27.208 -24.882 16.766 1.00 84.81 88 GLY A N 1
ATOM 680 C CA . GLY A 1 88 ? -26.415 -25.387 17.893 1.00 84.81 88 GLY A CA 1
ATOM 681 C C . GLY A 1 88 ? -25.276 -26.347 17.523 1.00 84.81 88 GLY A C 1
ATOM 682 O O . GLY A 1 88 ? -24.396 -26.559 18.359 1.00 84.81 88 GLY A O 1
ATOM 683 N N . ASP A 1 89 ? -25.226 -26.862 16.290 1.00 86.31 89 ASP A N 1
ATOM 684 C CA . ASP A 1 89 ? -24.096 -27.672 15.822 1.00 86.31 89 ASP A CA 1
ATOM 685 C C . ASP A 1 89 ? -22.844 -26.819 15.560 1.00 86.31 89 ASP A C 1
ATOM 687 O O . ASP A 1 89 ? -22.908 -25.610 15.302 1.00 86.31 89 ASP A O 1
ATOM 691 N N . ARG A 1 90 ? -21.676 -27.470 15.634 1.00 86.56 90 ARG A N 1
ATOM 692 C CA . ARG A 1 90 ? -20.362 -26.858 15.400 1.00 86.56 90 ARG A CA 1
ATOM 693 C C . ARG A 1 90 ? -19.894 -27.152 13.980 1.00 86.56 90 ARG A C 1
ATOM 695 O O . ARG A 1 90 ? -19.618 -28.301 13.645 1.00 86.56 90 ARG A O 1
ATOM 702 N N . LEU A 1 91 ? -19.746 -26.104 13.177 1.00 83.88 91 LEU A N 1
ATOM 703 C CA . LEU A 1 91 ? -19.219 -26.182 11.820 1.00 83.88 91 LEU A CA 1
ATOM 704 C C . LEU A 1 91 ? -17.773 -25.683 11.798 1.00 83.88 91 LEU A C 1
ATOM 706 O O . LEU A 1 91 ? -17.489 -24.563 12.224 1.00 83.88 91 LEU A O 1
ATOM 710 N N . THR A 1 92 ? -16.860 -26.497 11.272 1.00 84.25 92 THR A N 1
ATOM 711 C CA . THR A 1 92 ? -15.487 -26.068 10.990 1.00 84.25 92 THR A CA 1
ATOM 712 C C . THR A 1 92 ? -15.425 -25.505 9.577 1.00 84.25 92 THR A C 1
ATOM 714 O O . THR A 1 92 ? -15.590 -26.238 8.604 1.00 84.25 92 THR A O 1
ATOM 717 N N . VAL A 1 93 ? -15.188 -24.202 9.463 1.00 80.00 93 VAL A N 1
ATOM 718 C CA . VAL A 1 93 ? -15.051 -23.505 8.181 1.00 80.00 93 VAL A CA 1
ATOM 719 C C . VAL A 1 93 ? -13.587 -23.154 7.966 1.00 80.00 93 VAL A C 1
ATOM 721 O O . VAL A 1 93 ? -12.931 -22.649 8.876 1.00 80.00 93 VAL A O 1
ATOM 724 N N . GLN A 1 94 ? -13.075 -23.410 6.765 1.00 74.81 94 GLN A N 1
ATOM 725 C CA . GLN A 1 94 ? -11.781 -22.877 6.351 1.00 74.81 94 GLN A CA 1
ATOM 726 C C . GLN A 1 94 ? -12.014 -21.474 5.809 1.00 74.81 94 GLN A C 1
ATOM 728 O O . GLN A 1 94 ? -12.612 -21.306 4.746 1.00 74.81 94 GLN A O 1
ATOM 733 N N . VAL A 1 95 ? -11.585 -20.472 6.568 1.00 75.94 95 VAL A N 1
ATOM 734 C CA . VAL A 1 95 ? -11.566 -19.087 6.100 1.00 75.94 95 VAL A CA 1
ATOM 735 C C . VAL A 1 95 ? -10.133 -18.734 5.710 1.00 75.94 95 VAL A C 1
ATOM 737 O O . VAL A 1 95 ? -9.205 -19.103 6.439 1.00 75.94 95 VAL A O 1
ATOM 740 N N . PRO A 1 96 ? -9.911 -18.056 4.570 1.00 62.25 96 PRO A N 1
ATOM 741 C CA . PRO A 1 96 ? -8.613 -17.452 4.318 1.00 62.25 96 PRO A CA 1
ATOM 742 C C . PRO A 1 96 ? -8.364 -16.476 5.465 1.00 62.25 96 PRO A C 1
ATOM 744 O O . PRO A 1 96 ? -9.221 -15.632 5.745 1.00 62.25 96 PRO A O 1
ATOM 747 N N . ALA A 1 97 ? -7.246 -16.629 6.179 1.00 60.22 97 ALA A N 1
ATOM 748 C CA . ALA A 1 97 ? -6.862 -15.636 7.163 1.00 60.22 97 ALA A CA 1
ATOM 749 C C . ALA A 1 97 ? -6.868 -14.282 6.452 1.00 60.22 97 ALA A C 1
ATOM 751 O O . ALA A 1 97 ? -6.442 -14.210 5.290 1.00 60.22 97 ALA A O 1
ATOM 752 N N . PRO A 1 98 ? -7.368 -13.220 7.102 1.00 54.72 98 PRO A N 1
ATOM 753 C CA . PRO A 1 98 ? -7.126 -11.891 6.591 1.00 54.72 98 PRO A CA 1
ATOM 754 C C . PRO A 1 98 ? -5.614 -11.793 6.441 1.00 54.72 98 PRO A C 1
ATOM 756 O O . PRO A 1 98 ? -4.898 -11.829 7.444 1.00 54.72 98 PRO A O 1
ATOM 759 N N . GLN A 1 99 ? -5.132 -11.735 5.193 1.00 49.25 99 GLN A N 1
ATOM 760 C CA . GLN A 1 99 ? -3.775 -11.286 4.937 1.00 49.25 99 GLN A CA 1
ATOM 761 C C . GLN A 1 99 ? -3.675 -10.018 5.774 1.00 49.25 99 GLN A C 1
ATOM 763 O O . GLN A 1 99 ? -4.532 -9.140 5.577 1.00 49.25 99 GLN A O 1
ATOM 768 N N . PRO A 1 100 ? -2.764 -9.932 6.767 1.00 49.00 100 PRO A N 1
ATOM 769 C CA . PRO A 1 100 ? -2.517 -8.652 7.396 1.00 49.00 100 PRO A CA 1
ATOM 770 C C . PRO A 1 100 ? -2.312 -7.739 6.208 1.00 49.00 100 PRO A C 1
ATOM 772 O O . PRO A 1 100 ? -1.475 -8.055 5.360 1.00 49.00 100 PRO A O 1
ATOM 775 N N . ALA A 1 101 ? -3.195 -6.749 6.045 1.00 44.41 101 ALA A N 1
ATOM 776 C CA . ALA A 1 101 ? -3.052 -5.764 4.999 1.00 44.41 101 ALA A CA 1
ATOM 777 C C . ALA A 1 101 ? -1.679 -5.192 5.285 1.00 44.41 101 ALA A C 1
ATOM 779 O O . ALA A 1 101 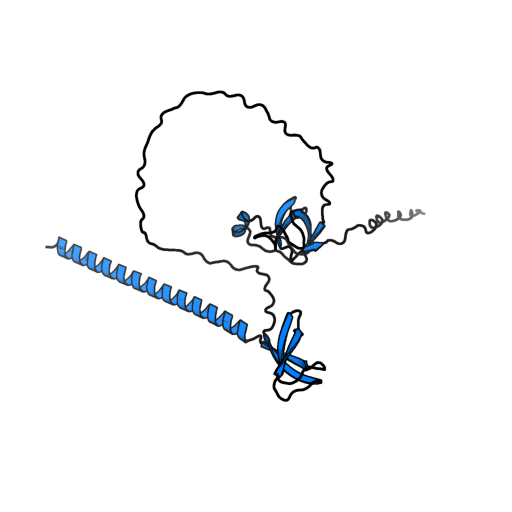? -1.502 -4.446 6.250 1.00 44.41 101 ALA A O 1
ATOM 780 N N . VAL A 1 102 ? -0.689 -5.726 4.571 1.00 41.72 102 VAL A N 1
ATOM 781 C CA . VAL A 1 102 ? 0.691 -5.352 4.719 1.00 41.72 102 VAL A CA 1
ATOM 782 C C . VAL A 1 102 ? 0.616 -3.859 4.567 1.00 41.72 102 VAL A C 1
ATOM 784 O O . VAL A 1 102 ? 0.042 -3.356 3.597 1.00 41.72 102 VAL A O 1
ATOM 787 N N . ALA A 1 103 ? 1.068 -3.163 5.605 1.00 41.94 103 ALA A N 1
ATOM 788 C CA . ALA A 1 103 ? 1.512 -1.805 5.453 1.00 41.94 103 ALA A CA 1
ATOM 789 C C . ALA A 1 103 ? 2.281 -1.795 4.130 1.00 41.94 103 ALA A C 1
ATOM 791 O O . ALA A 1 103 ? 3.305 -2.466 4.005 1.00 41.94 103 ALA A O 1
ATOM 792 N N . VAL A 1 104 ? 1.684 -1.188 3.104 1.00 44.16 104 VAL A N 1
ATOM 793 C CA . VAL A 1 104 ? 2.278 -1.090 1.777 1.00 44.16 104 VAL A CA 1
ATOM 794 C C . VAL A 1 104 ? 3.332 -0.009 1.916 1.00 44.16 104 VAL A C 1
ATOM 796 O O . VAL A 1 104 ? 3.136 1.141 1.547 1.00 44.16 104 VAL A O 1
ATOM 799 N N . ALA A 1 105 ? 4.421 -0.388 2.558 1.00 48.03 105 ALA A N 1
ATOM 800 C CA . ALA A 1 105 ? 5.690 0.275 2.505 1.00 48.03 105 ALA A CA 1
ATOM 801 C C . ALA A 1 105 ? 6.696 -0.815 2.137 1.00 48.03 105 ALA A C 1
ATOM 803 O O . ALA A 1 105 ? 6.732 -1.873 2.761 1.00 48.03 105 ALA A O 1
ATOM 804 N N . GLU A 1 106 ? 7.503 -0.497 1.126 1.00 49.19 106 GLU A N 1
ATOM 805 C CA . GLU A 1 106 ? 8.807 -1.107 0.868 1.00 49.19 106 GLU A CA 1
ATOM 806 C C . GLU A 1 106 ? 8.840 -2.368 -0.020 1.00 49.19 106 GLU A C 1
ATOM 808 O O . GLU A 1 106 ? 8.867 -3.500 0.452 1.00 49.19 106 GLU A O 1
ATOM 813 N N . ALA A 1 107 ? 8.899 -2.157 -1.345 1.00 38.16 107 ALA A N 1
ATOM 814 C CA . ALA A 1 107 ? 10.009 -2.645 -2.184 1.00 38.16 107 ALA A CA 1
ATOM 815 C C . ALA A 1 107 ? 9.805 -2.300 -3.680 1.00 38.16 107 ALA A C 1
ATOM 817 O O . ALA A 1 107 ? 8.949 -2.854 -4.362 1.00 38.16 107 ALA A O 1
ATOM 818 N N . ALA A 1 108 ? 10.639 -1.367 -4.143 1.00 43.00 108 ALA A N 1
ATOM 819 C CA . ALA A 1 108 ? 11.070 -1.017 -5.501 1.00 43.00 108 ALA A CA 1
ATOM 820 C C . ALA A 1 108 ? 10.635 -1.874 -6.723 1.00 43.00 108 ALA A C 1
ATOM 822 O O . ALA A 1 108 ? 10.794 -3.096 -6.717 1.00 43.00 108 ALA A O 1
ATOM 823 N N . PRO A 1 109 ? 10.294 -1.239 -7.868 1.00 53.41 109 PRO A N 1
ATOM 824 C CA . PRO A 1 109 ? 10.509 -1.844 -9.179 1.00 53.41 109 PRO A CA 1
ATOM 825 C C . PRO A 1 109 ? 12.011 -1.809 -9.533 1.00 53.41 109 PRO A C 1
ATOM 827 O O . PRO A 1 109 ? 12.607 -0.726 -9.526 1.00 53.41 109 PRO A O 1
ATOM 830 N N . PRO A 1 110 ? 12.655 -2.943 -9.875 1.00 57.91 110 PRO A N 1
ATOM 831 C CA . PRO A 1 110 ? 13.937 -2.896 -10.549 1.00 57.91 110 PRO A CA 1
ATOM 832 C C . PRO A 1 110 ? 13.716 -2.359 -11.966 1.00 57.91 110 PRO A C 1
ATOM 834 O O . PRO A 1 110 ? 12.864 -2.812 -12.729 1.00 57.91 110 PRO A O 1
ATOM 837 N N . VAL A 1 111 ? 14.495 -1.335 -12.274 1.00 62.00 111 VAL A N 1
ATOM 838 C CA . VAL A 1 111 ? 14.782 -0.822 -13.608 1.00 62.00 111 VAL A CA 1
ATOM 839 C C . VAL A 1 111 ? 15.054 -1.947 -14.616 1.00 62.00 111 VAL A C 1
ATOM 841 O O . VAL A 1 111 ? 15.885 -2.808 -14.352 1.00 62.00 111 VAL A O 1
ATOM 844 N N . ALA A 1 112 ? 14.395 -1.903 -15.779 1.00 41.22 112 ALA A N 1
ATOM 845 C CA . ALA A 1 112 ? 15.024 -1.973 -17.108 1.00 41.22 112 ALA A CA 1
ATOM 846 C C . ALA A 1 112 ? 13.970 -2.188 -18.214 1.00 41.22 112 ALA A C 1
ATOM 848 O O . ALA A 1 112 ? 13.402 -3.264 -18.374 1.00 41.22 112 ALA A O 1
ATOM 849 N N . ALA A 1 113 ? 13.753 -1.140 -19.013 1.00 61.16 113 ALA A N 1
ATOM 850 C CA . ALA A 1 113 ? 13.292 -1.235 -20.402 1.00 61.16 113 ALA A CA 1
ATOM 851 C C . ALA A 1 113 ? 14.308 -2.071 -21.230 1.00 61.16 113 ALA A C 1
ATOM 853 O O . ALA A 1 113 ? 15.455 -2.173 -20.785 1.00 61.16 113 ALA A O 1
ATOM 854 N N . PRO A 1 114 ? 13.987 -2.616 -22.429 1.00 63.38 114 PRO A N 1
ATOM 855 C CA . PRO A 1 114 ? 13.840 -1.761 -23.617 1.00 63.38 114 PRO A CA 1
ATOM 856 C C . PRO A 1 114 ? 12.945 -2.327 -24.754 1.00 63.38 114 PRO A C 1
ATOM 858 O O . PRO A 1 114 ? 12.366 -3.400 -24.642 1.00 63.38 114 PRO A O 1
ATOM 861 N N . VAL A 1 115 ? 12.936 -1.576 -25.866 1.00 47.94 115 VAL A N 1
ATOM 862 C CA . VAL A 1 115 ? 12.623 -1.930 -27.271 1.00 47.94 115 VAL A CA 1
ATOM 863 C C . VAL A 1 115 ? 11.165 -2.197 -27.664 1.00 47.94 115 VAL A C 1
ATOM 865 O O . VAL A 1 115 ? 10.420 -2.825 -26.935 1.00 47.94 115 VAL A O 1
ATOM 868 N N . THR A 1 116 ? 10.646 -1.852 -28.844 1.00 44.16 116 THR A N 1
ATOM 869 C CA . THR A 1 116 ? 10.971 -1.000 -30.009 1.00 44.16 116 THR A CA 1
ATOM 870 C C . THR A 1 116 ? 9.752 -1.169 -30.939 1.00 44.16 116 THR A C 1
ATOM 872 O O . THR A 1 116 ? 9.093 -2.203 -30.881 1.00 44.16 116 THR A O 1
ATOM 875 N N . ALA A 1 117 ? 9.534 -0.202 -31.837 1.00 46.09 117 ALA A N 1
ATOM 876 C CA . ALA A 1 117 ? 8.733 -0.243 -33.074 1.00 46.09 117 ALA A CA 1
ATOM 877 C C . ALA A 1 117 ? 7.440 0.590 -32.998 1.00 46.09 117 ALA A C 1
ATOM 879 O O . ALA A 1 117 ? 6.498 0.253 -32.296 1.00 46.09 117 ALA A O 1
ATOM 880 N N . GLN A 1 118 ? 7.423 1.803 -33.557 1.00 47.03 118 GLN A N 1
ATOM 881 C CA . GLN A 1 118 ? 7.413 2.103 -35.000 1.00 47.03 118 GLN A CA 1
ATOM 882 C C . GLN A 1 118 ? 6.085 1.688 -35.639 1.00 47.03 118 GLN A C 1
ATOM 884 O O . GLN A 1 118 ? 5.845 0.503 -35.823 1.00 47.03 118 GLN A O 1
ATOM 889 N N . MET A 1 119 ? 5.275 2.697 -35.991 1.00 41.84 119 MET A N 1
ATOM 890 C CA . MET A 1 119 ? 4.502 2.869 -37.239 1.00 41.84 119 MET A CA 1
ATOM 891 C C . MET A 1 119 ? 3.436 3.954 -36.992 1.00 41.84 119 MET A C 1
ATOM 893 O O . MET A 1 119 ? 2.582 3.820 -36.130 1.00 41.84 119 MET A O 1
ATOM 897 N N . ALA A 1 120 ? 3.639 5.161 -37.523 1.00 43.69 120 ALA A N 1
ATOM 898 C CA . ALA A 1 120 ? 3.188 5.596 -38.850 1.00 43.69 120 ALA A CA 1
ATOM 899 C C . ALA A 1 120 ? 1.728 6.083 -38.841 1.00 43.69 120 ALA A C 1
ATOM 901 O O . ALA A 1 120 ? 0.801 5.285 -38.821 1.00 43.69 120 ALA A O 1
ATOM 902 N N . ALA A 1 121 ? 1.540 7.402 -38.928 1.00 44.94 121 ALA A N 1
ATOM 903 C CA . ALA A 1 121 ? 0.312 8.018 -39.426 1.00 44.94 121 ALA A CA 1
ATOM 904 C C . ALA A 1 121 ? 0.592 9.468 -39.872 1.00 44.94 121 ALA A C 1
ATOM 906 O O . ALA A 1 121 ? 1.538 10.084 -39.380 1.00 44.94 121 ALA A O 1
ATOM 907 N N . PRO A 1 122 ? -0.155 9.984 -40.859 1.00 56.34 122 PRO A N 1
ATOM 908 C CA . PRO A 1 122 ? 0.411 10.773 -41.939 1.00 56.34 122 PRO A CA 1
ATOM 909 C C . PRO A 1 122 ? 0.117 12.271 -41.853 1.00 56.34 122 PRO A C 1
ATOM 911 O O . PRO A 1 122 ? -0.727 12.748 -41.103 1.00 56.34 122 PRO A O 1
ATOM 914 N N . VAL A 1 123 ? 0.859 12.973 -42.707 1.00 52.75 123 VAL A N 1
ATOM 915 C CA . VAL A 1 123 ? 0.655 14.311 -43.262 1.00 52.75 123 VAL A CA 1
ATOM 916 C C . VAL A 1 123 ? -0.750 14.900 -43.031 1.00 52.75 123 VAL A C 1
ATOM 918 O O . VAL A 1 123 ? -1.748 14.377 -43.518 1.00 52.75 123 VAL A O 1
ATOM 921 N N . ASN A 1 124 ? -0.817 16.062 -42.378 1.00 45.06 124 ASN A N 1
ATOM 922 C CA . ASN A 1 124 ? -1.903 17.002 -42.629 1.00 45.06 124 ASN A CA 1
ATOM 923 C C . ASN A 1 124 ? -1.306 18.324 -43.113 1.00 45.06 124 ASN A C 1
ATOM 925 O O . ASN A 1 124 ? -0.779 19.130 -42.348 1.00 45.06 124 ASN A O 1
ATOM 929 N N . ARG A 1 125 ? -1.332 18.478 -44.439 1.00 49.19 125 ARG A N 1
ATOM 930 C CA . ARG A 1 125 ? -1.175 19.755 -45.122 1.00 49.19 125 ARG A CA 1
ATOM 931 C C . ARG A 1 125 ? -2.480 20.525 -44.955 1.00 49.19 125 ARG A C 1
ATOM 933 O O . ARG A 1 125 ? -3.491 20.137 -45.525 1.00 49.19 125 ARG A O 1
ATOM 940 N N . GLY A 1 126 ? -2.400 21.666 -44.299 1.00 37.81 126 GLY A N 1
ATOM 941 C CA . GLY A 1 126 ? -3.328 22.772 -44.492 1.00 37.81 126 GLY A CA 1
ATOM 942 C C . GLY A 1 126 ? -2.617 24.037 -44.033 1.00 37.81 126 GLY A C 1
ATOM 943 O O . GLY A 1 126 ? -2.319 24.170 -42.857 1.00 37.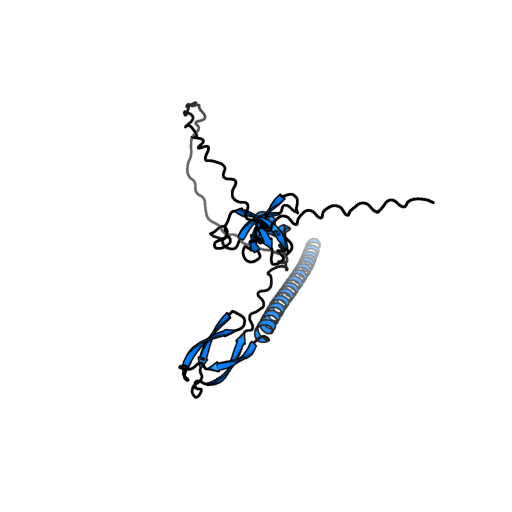81 126 GLY A O 1
ATOM 944 N N . SER A 1 127 ? -2.069 24.836 -44.955 1.00 43.31 127 SER A N 1
ATOM 945 C CA . SER A 1 127 ? -2.730 26.065 -45.428 1.00 43.31 127 SER A CA 1
ATOM 946 C C . SER A 1 127 ? -3.035 26.991 -44.244 1.00 43.31 127 SER A C 1
ATOM 948 O O . SER A 1 127 ? -3.975 26.742 -43.509 1.00 43.31 127 SER A O 1
ATOM 950 N N . GLY A 1 128 ? -2.271 28.031 -43.945 1.00 40.31 128 GLY A N 1
ATOM 951 C CA . GLY A 1 128 ? -1.577 28.948 -44.832 1.00 40.31 128 GLY A CA 1
ATOM 952 C C . GLY A 1 128 ? -2.040 30.347 -44.442 1.00 40.31 128 GLY A C 1
ATOM 953 O O . GLY A 1 128 ? -3.241 30.532 -44.316 1.00 40.31 128 GLY A O 1
ATOM 954 N N . ARG A 1 129 ? -1.096 31.296 -44.335 1.00 46.50 129 ARG A N 1
ATOM 955 C CA . ARG A 1 129 ? -1.350 32.737 -44.113 1.00 46.50 129 ARG A CA 1
ATOM 956 C C . ARG A 1 129 ? -1.930 32.987 -42.699 1.00 46.50 129 ARG A C 1
ATOM 958 O O . ARG A 1 129 ? -2.563 32.122 -42.124 1.00 46.50 129 ARG A O 1
ATOM 965 N N . ASP A 1 130 ? -1.594 34.024 -41.949 1.00 46.72 130 ASP A N 1
ATOM 966 C CA . ASP A 1 130 ? -1.268 35.417 -42.233 1.00 46.72 130 ASP A CA 1
ATOM 967 C C . ASP A 1 130 ? -0.272 35.865 -41.129 1.00 46.72 130 ASP A C 1
ATOM 969 O O . ASP A 1 130 ? -0.427 35.514 -39.966 1.00 46.72 130 ASP A O 1
ATOM 973 N N . LEU A 1 131 ? 0.872 36.513 -41.362 1.00 58.44 131 LEU A N 1
ATOM 974 C CA . LEU A 1 131 ? 1.055 37.841 -41.950 1.00 58.44 131 LEU A CA 1
ATOM 975 C C . LEU A 1 131 ? 0.022 38.882 -41.500 1.00 58.44 131 LEU A C 1
ATOM 977 O O . LEU A 1 131 ? -0.499 39.578 -42.347 1.00 58.44 131 LEU A O 1
ATOM 981 N N . PHE A 1 132 ? -0.209 39.065 -40.196 1.00 46.44 132 PHE A N 1
ATOM 982 C CA . PHE A 1 132 ? -0.576 40.388 -39.661 1.00 46.44 132 PHE A CA 1
ATOM 983 C C . PHE A 1 132 ? -0.034 40.592 -38.242 1.00 46.44 132 PHE A C 1
ATOM 985 O O . PHE A 1 132 ? -0.683 40.389 -37.222 1.00 46.44 132 PHE A O 1
ATOM 992 N N . ARG A 1 133 ? 1.219 41.043 -38.211 1.00 52.88 133 ARG A N 1
ATOM 993 C CA . ARG A 1 133 ? 1.774 41.862 -37.141 1.00 52.88 133 ARG A CA 1
ATOM 994 C C . ARG A 1 133 ? 1.236 43.275 -37.366 1.00 52.88 133 ARG A C 1
ATOM 996 O O . ARG A 1 133 ? 1.693 43.916 -38.302 1.00 52.88 133 ARG A O 1
ATOM 1003 N N . SER A 1 134 ? 0.276 43.722 -36.558 1.00 43.78 134 SER A N 1
ATOM 1004 C CA . SER A 1 134 ? 0.010 45.145 -36.302 1.00 43.78 134 SER A CA 1
ATOM 1005 C C . SER A 1 134 ? -1.039 45.327 -35.208 1.00 43.78 134 SER A C 1
ATOM 1007 O O . SER A 1 134 ? -2.155 44.844 -35.326 1.00 43.78 134 SER A O 1
ATOM 1009 N N . ALA A 1 135 ? -0.612 46.031 -34.159 1.00 50.88 135 ALA A N 1
ATOM 1010 C CA . ALA A 1 135 ? -1.353 47.001 -33.360 1.00 50.88 135 ALA A CA 1
ATOM 1011 C C . ALA A 1 135 ? -2.879 46.840 -33.218 1.00 50.88 135 ALA A C 1
ATOM 1013 O O . ALA A 1 135 ? -3.623 47.192 -34.124 1.00 50.88 135 ALA A O 1
ATOM 1014 N N . MET A 1 136 ? -3.330 46.550 -31.995 1.00 45.88 136 MET A N 1
ATOM 1015 C CA . MET A 1 136 ? -4.355 47.382 -31.362 1.00 45.88 136 MET A CA 1
ATOM 1016 C C . MET A 1 136 ? -4.233 47.302 -29.839 1.00 45.88 136 MET A C 1
ATOM 1018 O O . MET A 1 136 ? -4.415 46.263 -29.212 1.00 45.88 136 MET A O 1
ATOM 1022 N N . VAL A 1 137 ? -3.851 48.447 -29.278 1.00 51.16 137 VAL A N 1
ATOM 1023 C CA . VAL A 1 137 ? -4.184 48.870 -27.924 1.00 51.16 137 VAL A CA 1
ATOM 1024 C C . VAL A 1 137 ? -5.709 48.933 -27.874 1.00 51.16 137 VAL A C 1
ATOM 1026 O O . VAL A 1 137 ? -6.312 49.754 -28.556 1.00 51.16 137 VAL A O 1
ATOM 1029 N N . GLU A 1 138 ? -6.333 48.055 -27.100 1.00 42.12 138 GLU A N 1
ATOM 1030 C CA . GLU A 1 138 ? -7.706 48.263 -26.661 1.00 42.12 138 GLU A CA 1
ATOM 1031 C C . GLU A 1 138 ? -7.757 48.076 -25.152 1.00 42.12 138 GLU A C 1
ATOM 1033 O O . GLU A 1 138 ? -7.491 47.013 -24.590 1.00 42.12 138 GLU A O 1
ATOM 1038 N N . SER A 1 139 ? -8.007 49.208 -24.506 1.00 52.75 139 SER A N 1
ATOM 1039 C CA . SER A 1 139 ? -8.226 49.374 -23.087 1.00 52.75 139 SER A CA 1
ATOM 1040 C C . SER A 1 139 ? -9.438 48.555 -22.651 1.00 52.75 139 SER A C 1
ATOM 1042 O O . SER A 1 139 ? -10.579 48.974 -22.848 1.00 52.75 139 SER A O 1
ATOM 1044 N N . PHE A 1 140 ? -9.198 47.410 -22.021 1.00 45.91 140 PHE A N 1
ATOM 1045 C CA . PHE A 1 140 ? -10.229 46.749 -21.234 1.00 45.91 140 PHE A CA 1
ATOM 1046 C C . PHE A 1 140 ? -10.277 47.383 -19.835 1.00 45.91 140 PHE A C 1
ATOM 1048 O O . PHE A 1 140 ? -9.233 47.502 -19.187 1.00 45.91 140 PHE A O 1
ATOM 1055 N N . PRO A 1 141 ? -11.456 47.827 -19.362 1.00 55.72 141 PRO A N 1
ATOM 1056 C CA . PRO A 1 141 ? -11.598 48.380 -18.024 1.00 55.72 141 PRO A CA 1
ATOM 1057 C C . PRO A 1 141 ? -11.293 47.302 -16.970 1.00 55.72 141 PRO A C 1
ATOM 1059 O O . PRO A 1 141 ? -11.641 46.135 -17.174 1.00 55.72 141 PRO A O 1
ATOM 1062 N N . PRO A 1 142 ? -10.675 47.663 -15.831 1.00 46.56 142 PRO A N 1
ATOM 1063 C CA . PRO A 1 142 ? -10.477 46.735 -14.731 1.00 46.56 142 PRO A CA 1
ATOM 1064 C C . PRO A 1 142 ? -11.850 46.388 -14.152 1.00 46.56 142 PRO A C 1
ATOM 1066 O O . PRO A 1 142 ? -12.466 47.190 -13.450 1.00 46.56 142 PRO A O 1
ATOM 1069 N N . ALA A 1 143 ? -12.350 45.194 -14.470 1.00 44.69 143 ALA A N 1
ATOM 1070 C CA . ALA A 1 143 ? -13.476 44.620 -13.758 1.00 44.69 143 ALA A CA 1
ATOM 1071 C C . ALA A 1 143 ? -13.051 44.487 -12.295 1.00 44.69 143 ALA A C 1
ATOM 1073 O O . ALA A 1 143 ? -12.144 43.725 -11.959 1.00 44.69 143 ALA A O 1
ATOM 1074 N N . ALA A 1 144 ? -13.670 45.319 -11.463 1.00 43.47 144 ALA A N 1
ATOM 1075 C CA . ALA A 1 144 ? -13.496 45.367 -10.033 1.00 43.47 144 ALA A CA 1
ATOM 1076 C C . ALA A 1 144 ? -13.575 43.949 -9.458 1.00 43.47 144 ALA A C 1
ATOM 1078 O O . ALA A 1 144 ? -14.649 43.355 -9.358 1.00 43.47 144 ALA A O 1
ATOM 1079 N N . ALA A 1 145 ? -12.413 43.424 -9.073 1.00 42.53 145 ALA A N 1
ATOM 1080 C CA . ALA A 1 145 ? -12.314 42.364 -8.098 1.00 42.53 145 ALA A CA 1
ATOM 1081 C C . ALA A 1 145 ? -12.925 42.925 -6.813 1.00 42.53 145 ALA A C 1
ATOM 1083 O O . ALA A 1 145 ? -12.284 43.666 -6.067 1.00 42.53 145 ALA A O 1
ATOM 1084 N N . ALA A 1 146 ? -14.207 42.632 -6.612 1.00 42.25 146 ALA A N 1
ATOM 1085 C CA . ALA A 1 146 ? -14.853 42.749 -5.326 1.00 42.25 146 ALA A CA 1
ATOM 1086 C C . ALA A 1 146 ? -14.091 41.821 -4.377 1.00 42.25 146 ALA A C 1
ATOM 1088 O O . ALA A 1 146 ? -14.354 40.623 -4.294 1.00 42.25 146 ALA A O 1
ATOM 1089 N N . ALA A 1 147 ? -13.086 42.391 -3.717 1.00 41.44 147 ALA A N 1
ATOM 1090 C CA . ALA A 1 147 ? -12.488 41.859 -2.517 1.00 41.44 147 ALA A CA 1
ATOM 1091 C C . ALA A 1 147 ? -13.605 41.806 -1.473 1.00 41.44 147 ALA A C 1
ATOM 1093 O O . ALA A 1 147 ? -13.856 42.758 -0.735 1.00 41.44 147 ALA A O 1
ATOM 1094 N N . VAL A 1 148 ? -14.338 40.696 -1.479 1.00 43.72 148 VAL A N 1
ATOM 1095 C CA . VAL A 1 148 ? -15.131 40.284 -0.337 1.00 43.72 148 VAL A CA 1
ATOM 1096 C C . VAL A 1 148 ? -14.119 39.930 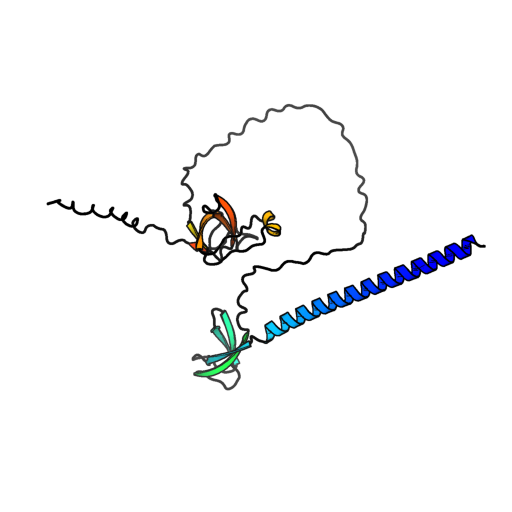0.744 1.00 43.72 148 VAL A C 1
ATOM 1098 O O . VAL A 1 148 ? -13.558 38.840 0.786 1.00 43.72 148 VAL A O 1
ATOM 1101 N N . SER A 1 149 ? -13.818 40.919 1.580 1.00 42.78 149 SER A N 1
ATOM 1102 C CA . SER A 1 149 ? -13.190 40.739 2.884 1.00 42.78 149 SER A CA 1
ATOM 1103 C C . SER A 1 149 ? -14.172 39.958 3.758 1.00 42.78 149 SER A C 1
ATOM 1105 O O . SER A 1 149 ? -14.859 40.517 4.609 1.00 42.78 149 SER A O 1
ATOM 1107 N N . GLY A 1 150 ? -14.326 38.672 3.448 1.00 40.94 150 GLY A N 1
ATOM 1108 C CA . GLY A 1 150 ? -15.012 37.708 4.281 1.00 40.94 150 GLY A CA 1
ATOM 1109 C C . GLY A 1 150 ? -14.096 37.399 5.446 1.00 40.94 150 GLY A C 1
ATOM 1110 O O . GLY A 1 150 ? -13.048 36.794 5.253 1.00 40.94 150 GLY A O 1
ATOM 1111 N N . ASP A 1 151 ? -14.481 37.919 6.605 1.00 38.41 151 ASP A N 1
ATOM 1112 C CA . ASP A 1 151 ? -14.115 37.492 7.950 1.00 38.41 151 ASP A CA 1
ATOM 1113 C C . ASP A 1 151 ? -13.236 36.227 7.973 1.00 38.41 151 ASP A C 1
ATOM 1115 O O . ASP A 1 151 ? -13.724 35.104 7.815 1.00 38.41 151 ASP A O 1
ATOM 1119 N N . SER A 1 152 ? -11.922 36.437 8.126 1.00 43.78 152 SER A N 1
ATOM 1120 C CA . SER A 1 152 ? -10.915 35.402 8.370 1.00 43.78 152 SER A CA 1
ATOM 1121 C C . SER A 1 152 ? -11.180 34.741 9.722 1.00 43.78 152 SER A C 1
ATOM 1123 O O . SER A 1 152 ? -10.441 34.922 10.688 1.00 43.78 152 SER A O 1
ATOM 1125 N N . SER A 1 153 ? -12.242 33.951 9.787 1.00 45.47 153 SER A N 1
ATOM 1126 C CA . SER A 1 153 ? -12.326 32.816 10.686 1.00 45.47 153 SER A CA 1
ATOM 1127 C C . SER A 1 153 ? -11.222 31.865 10.239 1.00 45.47 153 SER A C 1
ATOM 1129 O O . SER A 1 153 ? -11.384 31.081 9.306 1.00 45.47 153 SER A O 1
ATOM 1131 N N . SER A 1 154 ? -10.032 32.042 10.827 1.00 53.31 154 SER A N 1
ATOM 1132 C CA . SER A 1 154 ? -8.892 31.146 10.645 1.00 53.31 154 SER A CA 1
ATOM 1133 C C . SER A 1 154 ? -9.426 29.719 10.690 1.00 53.31 154 SER A C 1
ATOM 1135 O O . SER A 1 154 ? -10.058 29.383 11.696 1.00 53.31 154 SER A O 1
ATOM 1137 N N . PRO A 1 155 ? -9.259 28.915 9.622 1.00 59.09 155 PRO A N 1
ATOM 1138 C CA . PRO A 1 155 ? -9.809 27.569 9.590 1.00 59.09 155 PRO A CA 1
ATOM 1139 C C . PRO A 1 155 ? -9.344 26.872 10.862 1.00 59.09 155 PRO A C 1
ATOM 1141 O O . PRO A 1 155 ? -8.140 26.866 11.145 1.00 59.09 155 PRO A O 1
ATOM 1144 N N . GLU A 1 156 ? -10.298 26.400 11.673 1.00 70.56 156 GLU A N 1
ATOM 1145 C CA . GLU A 1 156 ? -9.997 25.688 12.909 1.00 70.56 156 GLU A CA 1
ATOM 1146 C C . GLU A 1 156 ? -8.972 24.617 12.562 1.00 70.56 156 GLU A C 1
ATOM 1148 O O . GLU A 1 156 ? -9.242 23.685 11.805 1.00 70.56 156 GLU A O 1
ATOM 1153 N N . SER A 1 157 ? -7.746 24.830 13.028 1.00 84.31 157 SER A N 1
ATOM 1154 C CA . SER A 1 157 ? -6.617 23.991 12.674 1.00 84.31 157 SER A CA 1
ATOM 1155 C C . SER A 1 157 ? -6.822 22.660 13.376 1.00 84.31 157 SER A C 1
ATOM 1157 O O . SER A 1 157 ? -6.502 22.516 14.554 1.00 84.31 157 SER A O 1
ATOM 1159 N N . VAL A 1 158 ? -7.425 21.701 12.672 1.00 93.00 158 VAL A N 1
ATOM 1160 C CA . VAL A 1 158 ? -7.715 20.384 13.231 1.00 93.00 158 VAL A CA 1
ATOM 1161 C C . VAL A 1 158 ? -6.392 19.653 13.406 1.00 93.00 158 VAL A C 1
ATOM 1163 O O . VAL A 1 158 ? -5.725 19.283 12.437 1.00 93.00 158 VAL A O 1
ATOM 1166 N N . GLU A 1 159 ? -5.994 19.465 14.659 1.00 94.50 159 GLU A N 1
ATOM 1167 C CA . GLU A 1 159 ? -4.797 18.711 15.000 1.00 94.50 159 GLU A CA 1
ATOM 1168 C C . GLU A 1 159 ? -5.098 17.209 14.929 1.00 94.50 159 GLU A C 1
ATOM 1170 O O . GLU A 1 159 ? -6.063 16.703 15.510 1.00 94.50 159 GLU A O 1
ATOM 1175 N N . LEU A 1 160 ? -4.262 16.481 14.199 1.00 95.94 160 LEU A N 1
ATOM 1176 C CA . LEU A 1 160 ? -4.350 15.042 14.006 1.00 95.94 160 LEU A CA 1
ATOM 1177 C C . LEU A 1 160 ? -3.091 14.377 14.563 1.00 95.94 160 LEU A C 1
ATOM 1179 O O . LEU A 1 160 ? -2.005 14.953 14.552 1.00 95.94 160 LEU A O 1
ATOM 1183 N N . VAL A 1 161 ? -3.227 13.136 15.022 1.00 96.50 161 VAL A N 1
ATOM 1184 C CA . VAL A 1 161 ? -2.102 12.293 15.442 1.00 96.50 161 VAL A CA 1
ATOM 1185 C C . VAL A 1 161 ? -2.050 11.064 14.552 1.00 96.50 161 VAL A C 1
ATOM 1187 O O . VAL A 1 161 ? -3.062 10.384 14.358 1.00 96.50 161 VAL A O 1
ATOM 1190 N N . LEU A 1 162 ? -0.861 10.754 14.035 1.00 96.62 162 LEU A N 1
ATOM 1191 C CA . LEU A 1 162 ? -0.647 9.529 13.273 1.00 96.62 162 LEU A CA 1
ATOM 1192 C C . LEU A 1 162 ? -0.715 8.305 14.196 1.00 96.62 162 LEU A C 1
ATOM 1194 O O . LEU A 1 162 ? 0.021 8.205 15.177 1.00 96.62 162 LEU A O 1
ATOM 1198 N N . THR A 1 163 ? -1.571 7.339 13.872 1.00 96.75 163 THR A N 1
ATOM 1199 C CA . THR A 1 163 ? -1.677 6.065 14.602 1.00 96.75 163 THR A CA 1
ATOM 1200 C C . THR A 1 163 ? -0.678 5.016 14.136 1.00 96.75 163 THR A C 1
ATOM 1202 O O . THR A 1 163 ? -0.394 4.080 14.887 1.00 96.75 163 THR A O 1
ATOM 1205 N N . SER A 1 164 ? -0.143 5.188 12.929 1.00 96.31 164 SER A N 1
ATOM 1206 C CA . SER A 1 164 ? 0.808 4.289 12.276 1.00 96.31 164 SER A CA 1
ATOM 1207 C C . SER A 1 164 ? 1.862 5.098 11.531 1.00 96.31 164 SER A C 1
ATOM 1209 O O . SER A 1 164 ? 1.634 6.265 11.212 1.00 96.31 164 SER A O 1
ATOM 1211 N N . ASP A 1 165 ? 3.004 4.478 11.256 1.00 95.50 165 ASP A N 1
ATOM 1212 C CA . ASP A 1 165 ? 4.054 5.090 10.455 1.00 95.50 165 ASP A CA 1
ATOM 1213 C C . ASP A 1 165 ? 3.637 5.179 8.984 1.00 95.50 165 ASP A C 1
ATOM 1215 O O . ASP A 1 165 ? 3.061 4.245 8.423 1.00 95.50 165 ASP A O 1
ATOM 1219 N N . HIS A 1 166 ? 3.941 6.314 8.363 1.00 94.25 166 HIS A N 1
ATOM 1220 C CA . HIS A 1 166 ? 3.749 6.559 6.943 1.00 94.25 166 HIS A CA 1
ATOM 1221 C C . HIS A 1 166 ? 5.119 6.658 6.285 1.00 94.25 166 HIS A C 1
ATOM 1223 O O . HIS A 1 166 ? 5.708 7.736 6.240 1.00 94.25 166 HIS A O 1
ATOM 1229 N N . PHE A 1 167 ? 5.645 5.530 5.814 1.00 92.88 167 PHE A N 1
ATOM 1230 C CA . PHE A 1 167 ? 6.908 5.492 5.083 1.00 92.88 167 PHE A CA 1
ATOM 1231 C C . PHE A 1 167 ? 6.636 5.370 3.595 1.00 92.88 167 PHE A C 1
ATOM 1233 O O . PHE A 1 167 ? 6.050 4.395 3.127 1.00 92.88 167 PHE A O 1
ATOM 1240 N N . VAL A 1 168 ? 7.065 6.385 2.857 1.00 91.19 168 VAL A N 1
ATOM 1241 C CA . VAL A 1 168 ? 6.948 6.443 1.408 1.00 91.19 168 VAL A CA 1
ATOM 1242 C C . VAL A 1 168 ? 8.307 6.811 0.843 1.00 91.19 168 VAL A C 1
ATOM 1244 O O . VAL A 1 168 ? 8.975 7.714 1.349 1.00 91.19 168 VAL A O 1
ATOM 1247 N N . ASP A 1 169 ? 8.714 6.115 -0.217 1.00 90.00 169 ASP A N 1
ATOM 1248 C CA . ASP A 1 169 ? 9.929 6.454 -0.945 1.00 90.00 169 ASP A CA 1
ATOM 1249 C C . ASP A 1 169 ? 9.769 7.849 -1.568 1.00 90.00 169 ASP A C 1
ATOM 1251 O O . ASP A 1 169 ? 9.083 8.049 -2.580 1.00 90.00 169 ASP A O 1
ATOM 1255 N N . GLU A 1 170 ? 10.367 8.842 -0.907 1.00 80.06 170 GLU A N 1
ATOM 1256 C CA . GLU A 1 170 ? 10.222 10.239 -1.296 1.00 80.06 170 GLU A CA 1
ATOM 1257 C C . GLU A 1 170 ? 10.790 10.488 -2.698 1.00 80.06 170 GLU A C 1
ATOM 1259 O O . GLU A 1 170 ? 10.314 11.392 -3.377 1.00 80.06 170 GLU A O 1
ATOM 1264 N N . ALA A 1 171 ? 11.750 9.691 -3.186 1.00 84.25 171 ALA A N 1
ATOM 1265 C CA . ALA A 1 171 ? 12.343 9.911 -4.502 1.00 84.25 171 ALA A CA 1
ATOM 1266 C C . ALA A 1 171 ? 11.332 9.672 -5.633 1.00 84.25 171 ALA A C 1
ATOM 1268 O O . ALA A 1 171 ? 11.314 10.420 -6.612 1.00 84.25 171 ALA A O 1
ATOM 1269 N N . GLN A 1 172 ? 10.459 8.673 -5.485 1.00 85.44 172 GLN A N 1
ATOM 1270 C CA . GLN A 1 172 ? 9.456 8.331 -6.500 1.00 85.44 172 GLN A CA 1
ATOM 1271 C C . GLN A 1 172 ? 8.131 9.083 -6.314 1.00 85.44 172 GLN A C 1
ATOM 1273 O O . GLN A 1 172 ? 7.430 9.365 -7.292 1.00 85.44 172 GLN A O 1
ATOM 1278 N N . MET A 1 173 ? 7.794 9.444 -5.073 1.00 84.19 173 MET A N 1
ATOM 1279 C CA . MET A 1 173 ? 6.486 10.013 -4.728 1.00 84.19 173 MET A CA 1
ATOM 1280 C C . MET A 1 173 ? 6.491 11.529 -4.492 1.00 84.19 173 MET A C 1
ATOM 1282 O O . MET A 1 173 ? 5.425 12.114 -4.287 1.00 84.19 173 MET A O 1
ATOM 1286 N N . LYS A 1 174 ? 7.646 12.204 -4.613 1.00 86.00 174 LYS A N 1
ATOM 1287 C CA . LYS A 1 174 ? 7.749 13.675 -4.516 1.00 86.00 174 LYS A CA 1
ATOM 1288 C C . LYS A 1 174 ? 6.817 14.407 -5.480 1.00 86.00 174 LYS A C 1
ATOM 1290 O O . LYS A 1 174 ? 6.283 15.454 -5.131 1.00 86.00 174 LYS A O 1
ATOM 1295 N N . GLN A 1 175 ? 6.598 13.845 -6.669 1.00 88.62 175 GLN A N 1
ATOM 1296 C CA . GLN A 1 175 ? 5.701 14.411 -7.685 1.00 88.62 175 GLN A CA 1
ATOM 1297 C C . GLN A 1 175 ? 4.235 14.477 -7.230 1.00 88.62 175 GLN A C 1
ATOM 1299 O O . GLN A 1 175 ? 3.495 15.343 -7.684 1.00 88.62 175 GLN A O 1
ATOM 130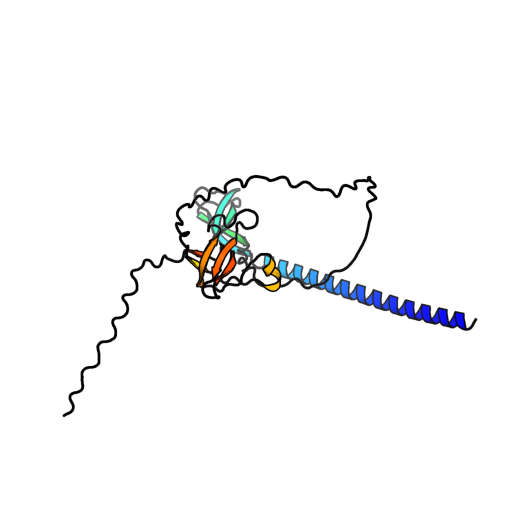4 N N . PHE A 1 176 ? 3.830 13.591 -6.316 1.00 90.62 176 PHE A N 1
ATOM 1305 C CA . PHE A 1 176 ? 2.483 13.554 -5.750 1.00 90.62 176 PHE A CA 1
ATOM 1306 C C . PHE A 1 176 ? 2.390 14.321 -4.425 1.00 90.62 176 PHE A C 1
ATOM 1308 O O . PHE A 1 176 ? 1.317 14.392 -3.841 1.00 90.62 176 PHE A O 1
ATOM 1315 N N . GLY A 1 177 ? 3.498 14.884 -3.927 1.00 92.69 177 GLY A N 1
ATOM 1316 C CA . GLY A 1 177 ? 3.531 15.604 -2.652 1.00 92.69 177 GLY A CA 1
ATOM 1317 C C . GLY A 1 177 ? 3.322 14.711 -1.426 1.00 92.69 177 GLY A C 1
ATOM 1318 O O . GLY A 1 177 ? 2.952 15.218 -0.372 1.00 92.69 177 GLY A O 1
ATOM 1319 N N . ILE A 1 178 ? 3.527 13.396 -1.542 1.00 94.44 178 ILE A N 1
ATOM 1320 C CA . ILE A 1 178 ? 3.371 12.452 -0.429 1.00 94.44 178 ILE A CA 1
ATOM 1321 C C . ILE A 1 178 ? 4.620 12.509 0.460 1.00 94.44 178 ILE A C 1
ATOM 1323 O O . ILE A 1 178 ? 5.740 12.424 -0.045 1.00 94.44 178 ILE A O 1
ATOM 1327 N N . ILE A 1 179 ? 4.431 12.655 1.775 1.00 95.00 179 ILE A N 1
ATOM 1328 C CA . ILE A 1 179 ? 5.525 12.834 2.746 1.00 95.00 179 ILE A CA 1
ATOM 1329 C C . ILE A 1 179 ? 5.659 11.645 3.700 1.00 95.00 179 ILE A C 1
ATOM 1331 O O . ILE A 1 179 ? 4.668 10.997 4.050 1.00 95.00 179 ILE A O 1
ATOM 1335 N N . SER A 1 180 ? 6.890 11.387 4.152 1.00 95.06 180 SER A N 1
ATOM 1336 C CA . SER A 1 180 ? 7.162 10.379 5.177 1.00 95.06 180 SER A CA 1
ATOM 1337 C C . SER A 1 180 ? 7.038 10.961 6.584 1.00 95.06 180 SER A C 1
ATOM 1339 O O . SER A 1 180 ? 7.696 11.947 6.924 1.00 95.06 180 SER A O 1
ATOM 1341 N N . VAL A 1 181 ? 6.198 10.346 7.418 1.00 95.50 181 VAL A N 1
ATOM 1342 C CA . VAL A 1 181 ? 5.908 10.818 8.779 1.00 95.50 181 VAL A CA 1
ATOM 1343 C C . VAL A 1 181 ? 5.802 9.627 9.732 1.00 95.50 181 VAL A C 1
ATOM 1345 O O . VAL A 1 181 ? 5.082 8.667 9.467 1.00 95.50 181 VAL A O 1
ATOM 1348 N N . ALA A 1 182 ? 6.512 9.694 10.857 1.00 96.00 182 ALA A N 1
ATOM 1349 C CA . ALA A 1 182 ? 6.508 8.636 11.865 1.00 96.00 182 ALA A CA 1
ATOM 1350 C C . ALA A 1 182 ? 5.214 8.633 12.696 1.00 96.00 182 ALA A C 1
ATOM 1352 O O . ALA A 1 182 ? 4.596 9.682 12.926 1.00 96.00 182 ALA A O 1
ATOM 1353 N N . LYS A 1 183 ? 4.843 7.461 13.211 1.00 96.75 183 LYS A N 1
ATOM 1354 C CA . LYS A 1 183 ? 3.733 7.267 14.147 1.00 96.75 183 LYS A CA 1
ATOM 1355 C C . LYS A 1 183 ? 3.844 8.211 15.347 1.00 96.75 183 LYS A C 1
ATOM 1357 O O . LYS A 1 183 ? 4.922 8.454 15.879 1.00 96.75 183 LYS A O 1
ATOM 1362 N N . GLY A 1 184 ? 2.701 8.703 15.819 1.00 93.56 184 GLY A N 1
ATOM 1363 C CA . GLY A 1 184 ? 2.600 9.585 16.983 1.00 93.56 184 GLY A CA 1
ATOM 1364 C C . GLY A 1 184 ? 2.948 11.044 16.689 1.00 93.56 184 GLY A C 1
ATOM 1365 O O . GLY A 1 184 ? 2.804 11.889 17.571 1.00 93.56 184 GLY A O 1
ATOM 1366 N N . THR A 1 185 ? 3.357 11.359 15.458 1.00 96.25 185 THR A N 1
ATOM 1367 C CA . THR A 1 185 ? 3.609 12.737 15.040 1.00 96.25 185 THR A CA 1
ATOM 1368 C C . THR A 1 185 ? 2.287 13.499 14.961 1.00 96.25 185 THR A C 1
ATOM 1370 O O . THR A 1 185 ? 1.291 12.992 14.435 1.00 96.25 185 THR A O 1
ATOM 1373 N N . ARG A 1 186 ? 2.287 14.718 15.508 1.00 95.56 186 ARG A N 1
ATOM 1374 C CA . ARG A 1 186 ? 1.170 15.663 15.442 1.00 95.56 186 ARG A CA 1
ATOM 1375 C C . ARG A 1 186 ? 1.253 16.443 14.142 1.00 95.56 186 ARG A C 1
ATOM 1377 O O . ARG A 1 186 ? 2.310 16.980 13.810 1.00 95.56 186 ARG A O 1
ATOM 1384 N N . VAL A 1 187 ? 0.147 16.489 13.417 1.00 96.75 187 VAL A N 1
ATOM 1385 C CA . VAL A 1 187 ? 0.040 17.184 12.136 1.00 96.75 187 VAL A CA 1
ATOM 1386 C C . VAL A 1 187 ? -1.202 18.056 12.133 1.00 96.75 187 VAL A C 1
ATOM 1388 O O . VAL A 1 187 ? -2.197 17.740 12.781 1.00 96.75 187 VAL A O 1
ATOM 1391 N N . THR A 1 188 ? -1.149 19.157 11.401 1.00 95.81 188 THR A N 1
ATOM 1392 C CA . THR A 1 188 ? -2.286 20.062 11.244 1.00 95.81 188 THR A CA 1
ATOM 1393 C C . THR A 1 188 ? -2.959 19.775 9.915 1.00 95.81 188 THR A C 1
ATOM 1395 O O . THR A 1 188 ? -2.295 19.816 8.879 1.00 95.81 188 THR A O 1
ATOM 1398 N N . LEU A 1 189 ? -4.257 19.477 9.929 1.00 96.06 189 LEU A N 1
ATOM 1399 C CA . LEU A 1 189 ? -5.041 19.320 8.708 1.00 96.06 189 LEU A CA 1
ATOM 1400 C C . LEU A 1 189 ? -5.110 20.660 7.967 1.00 96.06 189 LEU A C 1
ATOM 1402 O O . LEU A 1 189 ? -5.556 21.655 8.534 1.00 96.06 189 LEU A O 1
ATOM 1406 N N . LEU A 1 190 ? -4.656 20.674 6.714 1.00 95.38 190 LEU A N 1
ATOM 1407 C CA . LEU A 1 190 ? -4.729 21.841 5.834 1.00 95.38 190 LEU A CA 1
ATOM 1408 C C . LEU A 1 190 ? -5.895 21.727 4.850 1.00 95.38 190 LEU A C 1
ATOM 1410 O O . LEU A 1 190 ? -6.600 22.704 4.624 1.00 95.38 190 LEU A O 1
ATOM 1414 N N . GLU A 1 191 ? -6.089 20.547 4.252 1.00 94.94 191 GLU A N 1
ATOM 1415 C CA . GLU A 1 191 ? -7.085 20.330 3.198 1.00 94.94 191 GLU A CA 1
ATOM 1416 C C . GLU A 1 191 ? -7.623 18.889 3.221 1.00 94.94 191 GLU A C 1
ATOM 1418 O O . GLU A 1 191 ? -6.874 17.932 3.456 1.00 94.94 191 GLU A O 1
ATOM 1423 N N . GLY A 1 192 ? -8.918 18.741 2.932 1.00 94.19 192 GLY A N 1
ATOM 1424 C CA . GLY A 1 192 ? -9.647 17.471 2.951 1.00 94.19 192 GLY A CA 1
ATOM 1425 C C . GLY A 1 192 ? -10.356 17.196 4.279 1.00 94.19 192 GLY A C 1
ATOM 1426 O O . GLY A 1 192 ? -10.299 17.994 5.213 1.00 94.19 192 GLY A O 1
ATOM 1427 N N . ASP A 1 193 ? -11.036 16.056 4.361 1.00 94.44 193 ASP A N 1
ATOM 1428 C CA . ASP A 1 193 ? -11.704 15.587 5.578 1.00 94.44 193 ASP A CA 1
ATOM 1429 C C . ASP A 1 193 ? -11.283 14.142 5.939 1.00 94.44 193 ASP A C 1
ATOM 1431 O O . ASP A 1 193 ? -10.637 13.430 5.166 1.00 94.44 193 ASP A O 1
ATOM 1435 N N . LEU A 1 194 ? -11.654 13.668 7.131 1.00 94.38 194 LEU A N 1
ATOM 1436 C CA . LEU A 1 194 ? -11.347 12.292 7.552 1.00 94.38 194 LEU A CA 1
ATOM 1437 C C . LEU A 1 194 ? -12.259 11.229 6.899 1.00 94.38 194 LEU A C 1
ATOM 1439 O O . LEU A 1 194 ? -11.987 10.028 7.009 1.00 94.38 194 LEU A O 1
ATOM 1443 N N . VAL A 1 195 ? -13.332 11.633 6.214 1.00 94.06 195 VAL A N 1
ATOM 1444 C CA . VAL A 1 195 ? -14.392 10.736 5.723 1.00 94.06 195 VAL A CA 1
ATOM 1445 C C . VAL A 1 195 ? -14.249 10.455 4.222 1.00 94.06 195 VAL A C 1
ATOM 1447 O O . VAL A 1 195 ? -14.148 9.295 3.827 1.00 94.06 195 VAL A O 1
ATOM 1450 N N . GLY A 1 196 ? -14.225 11.494 3.396 1.00 91.00 196 GLY A N 1
ATOM 1451 C CA . GLY A 1 196 ? -13.997 11.512 1.954 1.00 91.00 196 GLY A CA 1
ATOM 1452 C C . GLY A 1 196 ? -12.608 11.986 1.495 1.00 91.00 196 GLY A C 1
ATOM 1453 O O . GLY A 1 196 ? -12.344 11.925 0.291 1.00 91.00 196 GLY A O 1
ATOM 1454 N N . GLY A 1 197 ? -11.715 12.419 2.393 1.00 95.12 197 GLY A N 1
ATOM 1455 C CA . GLY A 1 197 ? -10.355 12.841 2.034 1.00 95.12 197 GLY A CA 1
ATOM 1456 C C . GLY A 1 197 ? -10.350 14.098 1.164 1.00 95.12 197 GLY A C 1
ATOM 1457 O O . GLY A 1 197 ? -11.130 15.020 1.391 1.00 95.12 197 GLY A O 1
ATOM 1458 N N . LEU A 1 198 ? -9.486 14.132 0.146 1.00 94.88 198 LEU A N 1
ATOM 1459 C CA . LEU A 1 198 ? -9.445 15.194 -0.874 1.00 94.88 198 LEU A CA 1
ATOM 1460 C C . LEU A 1 198 ? -10.411 14.952 -2.054 1.00 94.88 198 LEU A C 1
ATOM 1462 O O . LEU A 1 198 ? -10.475 15.755 -2.982 1.00 94.88 198 LEU A O 1
ATOM 1466 N N . GLY A 1 199 ? -11.165 13.846 -2.044 1.00 93.31 199 GLY A N 1
ATOM 1467 C CA . GLY A 1 199 ? -12.062 13.456 -3.135 1.00 93.31 199 GLY A CA 1
ATOM 1468 C C . GLY A 1 199 ? -11.358 12.918 -4.394 1.00 93.31 199 GLY A C 1
ATOM 1469 O O . GLY A 1 199 ? -10.132 12.842 -4.493 1.00 93.31 199 GLY A O 1
ATOM 1470 N N . GLY A 1 200 ? -12.154 12.480 -5.377 1.00 93.88 200 GLY A N 1
ATOM 1471 C CA . GLY A 1 200 ? -11.662 11.963 -6.662 1.00 93.88 200 GLY A CA 1
ATOM 1472 C C . GLY A 1 200 ? -10.681 10.789 -6.519 1.00 93.88 200 GLY A C 1
ATOM 1473 O O . GLY A 1 200 ? -10.966 9.805 -5.835 1.00 93.88 200 GLY A O 1
ATOM 1474 N N . ALA A 1 201 ? -9.517 10.903 -7.167 1.00 92.44 201 ALA A N 1
ATOM 1475 C CA . ALA A 1 201 ? -8.430 9.924 -7.069 1.00 92.44 201 ALA A CA 1
ATOM 1476 C C . ALA A 1 201 ? -7.692 9.960 -5.713 1.00 92.44 201 ALA A C 1
ATOM 1478 O O . ALA A 1 201 ? -7.004 9.004 -5.371 1.00 92.44 201 ALA A O 1
ATOM 1479 N N . TYR A 1 202 ? -7.867 11.030 -4.928 1.00 95.62 202 TYR A N 1
ATOM 1480 C CA . TYR A 1 202 ? -7.189 11.267 -3.650 1.00 95.62 202 TYR A CA 1
ATOM 1481 C C . TYR A 1 202 ? -8.129 11.126 -2.444 1.00 95.62 202 TYR A C 1
ATOM 1483 O O . TYR A 1 202 ? -7.848 11.641 -1.365 1.00 95.62 202 TYR A O 1
ATOM 1491 N N . LYS A 1 203 ? -9.237 10.390 -2.593 1.00 96.00 203 LYS A N 1
ATOM 1492 C CA . LYS A 1 203 ? -10.228 10.176 -1.522 1.00 96.00 203 LYS A CA 1
ATOM 1493 C C . LYS A 1 203 ? -9.667 9.523 -0.251 1.00 96.00 203 LYS A C 1
ATOM 1495 O O . LYS A 1 203 ? -10.289 9.579 0.802 1.00 96.00 203 LYS A O 1
ATOM 1500 N N . ASP A 1 204 ? -8.509 8.875 -0.344 1.00 96.62 204 ASP A N 1
ATOM 1501 C CA . ASP A 1 204 ? -7.841 8.215 0.783 1.00 96.62 204 ASP A CA 1
ATOM 1502 C C . ASP A 1 204 ? -6.670 9.034 1.349 1.00 96.62 204 ASP A C 1
ATOM 1504 O O . ASP A 1 204 ? -5.992 8.579 2.273 1.00 96.62 204 ASP A O 1
ATOM 1508 N N . TYR A 1 205 ? -6.471 10.254 0.843 1.00 97.38 205 TYR A N 1
ATOM 1509 C CA . TYR A 1 205 ? -5.425 11.182 1.258 1.00 97.38 205 TYR A CA 1
ATOM 1510 C C . TYR A 1 205 ? -6.014 12.490 1.783 1.00 97.38 205 TYR A C 1
ATOM 1512 O O . TYR A 1 205 ? -7.086 12.926 1.367 1.00 97.38 205 TYR A O 1
ATOM 1520 N N . ILE A 1 206 ? -5.275 13.108 2.695 1.00 97.44 206 ILE A N 1
ATOM 1521 C CA . ILE A 1 206 ? -5.509 14.451 3.228 1.00 97.44 206 ILE A CA 1
ATOM 1522 C C . ILE A 1 206 ? -4.207 15.240 3.147 1.00 97.44 206 ILE A C 1
ATOM 1524 O O . ILE A 1 206 ? -3.119 14.656 3.206 1.00 97.44 206 ILE A O 1
ATOM 1528 N N . ARG A 1 207 ? -4.306 16.563 3.030 1.00 97.00 207 ARG A N 1
ATOM 1529 C CA . ARG A 1 207 ? -3.137 17.441 3.057 1.00 97.00 207 ARG A CA 1
ATOM 1530 C C . ARG A 1 207 ? -2.916 17.946 4.469 1.00 97.00 207 ARG A C 1
ATOM 1532 O O . ARG A 1 207 ? -3.834 18.481 5.090 1.00 97.00 207 ARG A O 1
ATOM 1539 N N . VAL A 1 208 ? -1.698 17.797 4.969 1.00 97.06 208 VAL A N 1
ATOM 1540 C CA . VAL A 1 208 ? -1.335 18.185 6.332 1.00 97.06 208 VAL A CA 1
ATOM 1541 C C . VAL A 1 208 ? -0.034 18.974 6.364 1.00 97.06 208 VAL A C 1
ATOM 1543 O O . VAL A 1 208 ? 0.784 18.861 5.454 1.00 97.06 208 VAL A O 1
ATOM 1546 N N . SER A 1 209 ? 0.171 19.741 7.434 1.00 96.12 209 SER A N 1
ATOM 1547 C CA . SER A 1 209 ? 1.458 20.340 7.791 1.00 96.12 209 SER A CA 1
ATOM 1548 C C . SER A 1 209 ? 2.058 19.624 8.995 1.00 96.12 209 SER A C 1
ATOM 1550 O O . SER A 1 209 ? 1.355 19.316 9.961 1.00 96.12 209 SER A O 1
ATOM 1552 N N . VAL A 1 210 ? 3.364 19.373 8.945 1.00 96.50 210 VAL A N 1
ATOM 1553 C CA . VAL A 1 210 ? 4.133 18.748 10.022 1.00 96.50 210 VAL A CA 1
ATOM 1554 C C . VAL A 1 210 ? 4.978 19.824 10.721 1.00 96.50 210 VAL A C 1
ATOM 1556 O O . VAL A 1 210 ? 6.102 20.106 10.289 1.00 96.50 210 VAL A O 1
ATOM 1559 N N . PRO A 1 211 ? 4.489 20.441 11.815 1.00 93.38 211 PRO A N 1
ATOM 1560 C CA . PRO A 1 211 ? 5.208 21.524 12.491 1.00 93.38 211 PRO A CA 1
ATOM 1561 C C . PRO A 1 211 ? 6.572 21.077 13.038 1.00 93.38 211 PRO A C 1
ATOM 1563 O O . PRO A 1 211 ? 7.529 21.847 13.008 1.00 93.38 211 PRO A O 1
ATOM 1566 N N . SER A 1 212 ? 6.709 19.812 13.454 1.00 91.12 212 SER A N 1
ATOM 1567 C CA . SER A 1 212 ? 7.974 19.252 13.952 1.00 91.12 212 SER A CA 1
ATOM 1568 C C . SER A 1 212 ? 9.067 19.114 12.885 1.00 91.12 212 SER A C 1
ATOM 1570 O O . SER A 1 212 ? 10.233 18.973 13.238 1.00 91.12 212 SER A O 1
ATOM 1572 N N . GLN A 1 213 ? 8.718 19.163 11.593 1.00 90.38 213 GLN A N 1
ATOM 1573 C CA . GLN A 1 213 ? 9.661 19.106 10.468 1.00 90.38 213 GLN A CA 1
ATOM 1574 C C . GLN A 1 213 ? 9.836 20.475 9.789 1.00 90.38 213 GLN A C 1
ATOM 1576 O O . GLN A 1 213 ? 10.021 20.558 8.576 1.00 90.38 213 GLN A O 1
ATOM 1581 N N . GLY A 1 214 ? 9.741 21.568 10.553 1.00 92.06 214 GLY A N 1
ATOM 1582 C CA . GLY A 1 214 ? 9.891 22.923 10.014 1.00 92.06 214 GLY A CA 1
ATOM 1583 C C . GLY A 1 214 ? 8.694 23.388 9.182 1.00 92.06 214 GLY A C 1
ATOM 1584 O O . GLY A 1 214 ? 8.858 24.213 8.289 1.00 92.06 214 GLY A O 1
ATOM 1585 N N . GLY A 1 215 ? 7.501 22.846 9.449 1.00 91.31 215 GLY A N 1
ATOM 1586 C CA . GLY A 1 215 ? 6.268 23.228 8.754 1.00 91.31 215 GLY A CA 1
ATOM 1587 C C . GLY A 1 215 ? 6.102 22.606 7.367 1.00 91.31 215 GLY A C 1
ATOM 1588 O O . GLY A 1 215 ? 5.291 23.096 6.586 1.00 91.31 215 GLY A O 1
ATOM 1589 N N . ARG A 1 216 ? 6.845 21.534 7.056 1.00 93.88 216 ARG A N 1
ATOM 1590 C CA . ARG A 1 216 ? 6.722 20.790 5.793 1.00 93.88 216 ARG A CA 1
ATOM 1591 C C . ARG A 1 216 ? 5.275 20.337 5.582 1.00 93.88 216 ARG A C 1
ATOM 1593 O O . ARG A 1 216 ? 4.710 19.673 6.452 1.00 93.88 216 ARG A O 1
ATOM 1600 N N . ASP A 1 217 ? 4.689 20.680 4.440 1.00 95.50 217 ASP A N 1
ATOM 1601 C CA . ASP A 1 217 ? 3.361 20.228 4.035 1.00 95.50 217 ASP A CA 1
ATOM 1602 C C . ASP A 1 217 ? 3.429 19.052 3.055 1.00 95.50 217 ASP A C 1
ATOM 1604 O O . ASP A 1 217 ? 4.402 18.874 2.317 1.00 95.50 217 ASP A O 1
ATOM 1608 N N . GLY A 1 218 ? 2.392 18.220 3.066 1.00 96.12 218 GLY A N 1
ATOM 1609 C CA . GLY A 1 218 ? 2.289 17.089 2.156 1.00 96.12 218 GLY A CA 1
ATOM 1610 C C . GLY A 1 218 ? 1.023 16.267 2.337 1.00 96.12 218 GLY A C 1
ATOM 1611 O O . GLY A 1 218 ? 0.192 16.538 3.205 1.00 96.12 218 GLY A O 1
ATOM 1612 N N . LEU A 1 219 ? 0.875 15.260 1.485 1.00 97.44 219 LEU A N 1
ATOM 1613 C CA . LEU A 1 219 ? -0.217 14.301 1.522 1.00 97.44 219 LEU A CA 1
ATOM 1614 C C . LEU A 1 219 ? 0.133 13.127 2.434 1.00 97.44 219 LEU A C 1
ATOM 1616 O O . LEU A 1 219 ? 1.209 12.534 2.320 1.00 97.44 219 LEU A O 1
ATOM 1620 N N . ILE A 1 220 ? -0.813 12.758 3.292 1.00 96.81 220 ILE A N 1
ATOM 1621 C CA . ILE A 1 220 ? -0.762 11.534 4.097 1.00 96.81 220 ILE A CA 1
ATOM 1622 C C . ILE A 1 220 ? -2.080 10.776 3.969 1.00 96.81 220 ILE A C 1
ATOM 1624 O O . ILE A 1 220 ? -3.126 11.371 3.700 1.00 96.81 220 ILE A O 1
ATOM 1628 N N . SER A 1 221 ? -2.047 9.455 4.152 1.00 97.00 221 SER A N 1
ATOM 1629 C CA . SER A 1 221 ? -3.281 8.672 4.117 1.00 97.00 221 SER A CA 1
ATOM 1630 C C . SER A 1 221 ? -4.186 9.010 5.308 1.00 97.00 221 SER A C 1
ATOM 1632 O O . SER A 1 221 ? -3.747 9.028 6.459 1.00 97.00 221 SER A O 1
ATOM 1634 N N . ARG A 1 222 ? -5.482 9.217 5.056 1.00 96.19 222 ARG A N 1
ATOM 1635 C CA . ARG A 1 222 ? -6.462 9.483 6.125 1.00 96.19 222 ARG A CA 1
ATOM 1636 C C . ARG A 1 222 ? -6.711 8.269 7.030 1.00 96.19 222 ARG A C 1
ATOM 1638 O O . ARG A 1 222 ? -7.211 8.413 8.138 1.00 96.19 222 ARG A O 1
ATOM 1645 N N . LEU A 1 223 ? -6.364 7.066 6.565 1.00 95.94 223 LEU A N 1
ATOM 1646 C CA . LEU A 1 223 ? -6.594 5.809 7.287 1.00 95.94 223 LEU A CA 1
ATOM 1647 C C . LEU A 1 223 ? -5.654 5.625 8.486 1.00 95.94 223 LEU A C 1
ATOM 1649 O O . LEU A 1 223 ? -5.924 4.808 9.364 1.00 95.94 223 LEU A O 1
ATOM 1653 N N . ILE A 1 224 ? -4.552 6.374 8.519 1.00 96.56 224 ILE A N 1
ATOM 1654 C CA . ILE A 1 224 ? -3.509 6.269 9.547 1.00 96.56 224 ILE A CA 1
ATOM 1655 C C . ILE A 1 224 ? -3.489 7.463 10.502 1.00 96.56 224 ILE A C 1
ATOM 1657 O O . ILE A 1 224 ? -2.542 7.614 11.272 1.00 96.56 224 ILE A O 1
ATOM 1661 N N . VAL A 1 225 ? -4.504 8.322 10.457 1.00 96.69 225 VAL A N 1
ATOM 1662 C CA . VAL A 1 225 ? -4.640 9.471 11.352 1.00 96.69 225 VAL A CA 1
ATOM 1663 C C . VAL A 1 225 ? -5.895 9.354 12.195 1.00 96.69 225 VAL A C 1
ATOM 1665 O O . VAL A 1 225 ? -6.907 8.787 11.786 1.00 96.69 225 VAL A O 1
ATOM 1668 N N . LYS A 1 226 ? -5.838 9.929 13.392 1.00 96.50 226 LYS A N 1
ATOM 1669 C CA . LYS A 1 226 ? -7.005 10.164 14.241 1.00 96.50 226 LYS A CA 1
ATOM 1670 C C . LYS A 1 226 ? -6.995 11.606 14.714 1.00 96.50 226 LYS A C 1
ATOM 1672 O O . LYS A 1 226 ? -5.925 12.203 14.831 1.00 96.50 226 LYS A O 1
ATOM 1677 N N . MET A 1 227 ? -8.176 12.150 15.009 1.00 94.31 227 MET A N 1
ATOM 1678 C CA . MET A 1 227 ? -8.269 13.450 15.674 1.00 94.31 227 MET A CA 1
ATOM 1679 C C . MET A 1 227 ? -7.467 13.396 16.968 1.00 94.31 227 MET A C 1
ATOM 1681 O O . MET A 1 227 ? -7.653 12.480 17.779 1.00 94.31 227 MET A O 1
ATOM 1685 N N . ALA A 1 228 ? -6.552 14.350 17.137 1.00 88.81 228 ALA A N 1
ATOM 1686 C CA . ALA A 1 228 ? -5.893 14.528 18.413 1.00 88.81 228 ALA A CA 1
ATOM 1687 C C . ALA A 1 228 ? -6.993 14.791 19.452 1.00 88.81 228 ALA A C 1
ATOM 1689 O O . ALA A 1 228 ? -7.928 15.545 19.161 1.00 88.81 228 ALA A O 1
ATOM 1690 N N . PRO A 1 229 ? -6.933 14.179 20.647 1.00 81.19 229 PRO A N 1
ATOM 1691 C CA . PRO A 1 229 ? -7.798 14.613 21.728 1.00 81.19 229 PRO A CA 1
ATOM 1692 C C . PRO A 1 229 ? -7.523 16.103 21.921 1.00 81.19 229 PRO A C 1
ATOM 1694 O O . PRO A 1 229 ? -6.392 16.471 22.246 1.00 81.19 229 PRO A O 1
ATOM 1697 N N . SER A 1 230 ? -8.527 16.937 21.621 1.00 69.81 230 SER A N 1
ATOM 1698 C CA . SER A 1 230 ? -8.433 18.386 21.769 1.00 69.81 230 SER A CA 1
ATOM 1699 C C . SER A 1 230 ? -7.860 18.643 23.150 1.00 69.81 230 SER A C 1
ATOM 1701 O O . SER A 1 230 ? -8.440 18.220 24.152 1.00 69.81 230 SER A O 1
ATOM 1703 N N . ALA A 1 231 ? -6.682 19.259 23.204 1.00 60.16 231 ALA A N 1
ATOM 1704 C CA . ALA A 1 231 ? -5.935 19.467 24.437 1.00 60.16 231 ALA A CA 1
ATOM 1705 C C . ALA A 1 231 ? -6.617 20.484 25.374 1.00 60.16 231 ALA A C 1
ATOM 1707 O O . ALA A 1 231 ? -5.967 21.036 26.250 1.00 60.16 231 ALA A O 1
ATOM 1708 N N . ALA A 1 232 ? -7.933 20.686 25.241 1.00 53.91 232 ALA A N 1
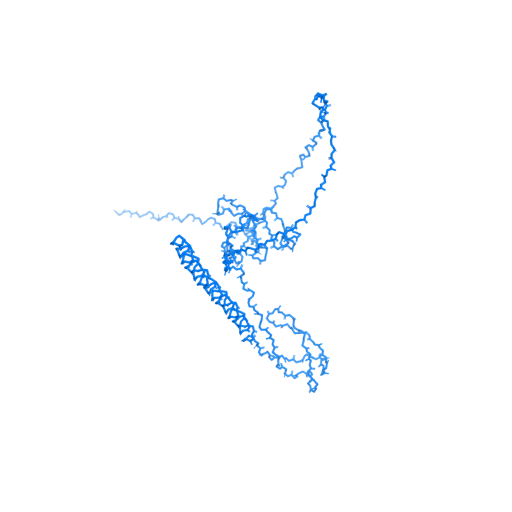ATOM 1709 C CA . ALA A 1 232 ? -8.820 21.395 26.154 1.00 53.91 232 ALA A CA 1
ATOM 1710 C C . ALA A 1 232 ? -9.016 20.670 27.504 1.00 53.91 232 ALA A C 1
ATOM 1712 O O . ALA A 1 232 ? -10.006 20.891 28.201 1.00 53.91 232 ALA A O 1
ATOM 1713 N N . GLY A 1 233 ? -8.070 19.817 27.907 1.00 55.06 233 GLY A N 1
ATOM 1714 C CA . GLY A 1 233 ? -7.828 19.633 29.329 1.00 55.06 233 GLY A CA 1
ATOM 1715 C C . GLY A 1 233 ? -7.265 20.948 29.882 1.00 55.06 233 GLY A C 1
ATOM 1716 O O . GLY A 1 233 ? -6.508 21.614 29.172 1.00 55.06 233 GLY A O 1
ATOM 1717 N N . PRO A 1 234 ? -7.625 21.364 31.109 1.00 63.72 234 PRO A N 1
ATOM 1718 C CA . PRO A 1 234 ? -7.006 22.531 31.727 1.00 63.72 234 PRO A CA 1
ATOM 1719 C C . PRO A 1 234 ? -5.481 22.390 31.611 1.00 63.72 234 PRO A C 1
ATOM 1721 O O . PRO A 1 234 ? -4.982 21.274 31.813 1.00 63.72 234 PRO A O 1
ATOM 1724 N N . PRO A 1 235 ? -4.746 23.463 31.246 1.00 59.84 235 PRO A N 1
ATOM 1725 C CA . PRO A 1 235 ? -3.292 23.400 31.166 1.00 59.84 235 PRO A CA 1
ATOM 1726 C C . PRO A 1 235 ? -2.798 22.743 32.456 1.00 59.84 235 PRO A C 1
ATOM 1728 O O . PRO A 1 235 ? -3.305 23.120 33.520 1.00 59.84 235 PRO A O 1
ATOM 1731 N N . PRO A 1 236 ? -1.905 21.733 32.394 1.00 57.12 236 PRO A N 1
ATOM 1732 C CA . PRO A 1 236 ? -1.366 21.130 33.603 1.00 57.12 236 PRO A CA 1
ATOM 1733 C C . PRO A 1 236 ? -0.870 22.294 34.442 1.00 57.12 236 PRO A C 1
ATOM 1735 O O . PRO A 1 236 ? -0.021 23.049 33.964 1.00 57.12 236 PRO A O 1
ATOM 1738 N N . ALA A 1 237 ? -1.516 22.512 35.595 1.00 60.28 237 ALA A N 1
ATOM 1739 C CA . ALA A 1 237 ? -1.244 23.653 36.452 1.00 60.28 237 ALA A CA 1
ATOM 1740 C C . ALA A 1 237 ? 0.270 23.721 36.569 1.00 60.28 237 ALA A C 1
ATOM 1742 O O . ALA A 1 237 ? 0.869 22.743 37.026 1.00 60.28 237 ALA A O 1
ATOM 1743 N N . ALA A 1 238 ? 0.865 24.779 36.001 1.00 63.16 238 ALA A N 1
ATOM 1744 C CA . ALA A 1 238 ? 2.307 24.913 35.904 1.00 63.16 238 ALA A CA 1
ATOM 1745 C C . ALA A 1 238 ? 2.856 24.533 37.271 1.00 63.16 238 ALA A C 1
ATOM 1747 O O . ALA A 1 238 ? 2.436 25.139 38.259 1.00 63.16 238 ALA A O 1
ATOM 1748 N N . PHE A 1 239 ? 3.646 23.452 37.325 1.00 62.62 239 PHE A N 1
ATOM 1749 C CA . PHE A 1 239 ? 4.190 22.927 38.571 1.00 62.62 239 PHE A CA 1
ATOM 1750 C C . PHE A 1 239 ? 4.710 24.130 39.345 1.00 62.62 239 PHE A C 1
ATOM 1752 O O . PHE A 1 239 ? 5.629 24.806 38.874 1.00 62.62 239 PHE A O 1
ATOM 1759 N N . ALA A 1 240 ? 4.046 24.458 40.458 1.00 69.88 240 ALA A N 1
ATOM 1760 C CA . ALA A 1 240 ? 4.472 25.569 41.282 1.00 69.88 240 ALA A CA 1
ATOM 1761 C C . ALA A 1 240 ? 5.959 25.330 41.579 1.00 69.88 240 ALA A C 1
ATOM 1763 O O . ALA A 1 240 ? 6.316 24.188 41.901 1.00 69.88 240 ALA A O 1
ATOM 1764 N N . PRO A 1 241 ? 6.834 26.335 41.391 1.00 79.12 241 PRO A N 1
ATOM 1765 C CA . PRO A 1 241 ? 8.251 26.156 41.657 1.00 79.12 241 PRO A CA 1
ATOM 1766 C C . PRO A 1 241 ? 8.404 25.558 43.062 1.00 79.12 241 PRO A C 1
ATOM 1768 O O . PRO A 1 241 ? 7.681 25.982 43.972 1.00 79.12 241 PRO A O 1
ATOM 1771 N N . PRO A 1 242 ? 9.270 24.543 43.242 1.00 82.19 242 PRO A N 1
ATOM 1772 C CA . PRO A 1 242 ? 9.449 23.921 44.544 1.00 82.19 242 PRO A CA 1
ATOM 1773 C C . PRO A 1 242 ? 9.758 25.012 45.581 1.00 82.19 242 PRO A C 1
ATOM 1775 O O . PRO A 1 242 ? 10.510 25.943 45.269 1.00 82.19 242 PRO A O 1
ATOM 1778 N N . PRO A 1 243 ? 9.163 24.947 46.787 1.00 84.12 243 PRO A N 1
ATOM 1779 C CA . PRO A 1 243 ? 9.407 25.948 47.815 1.00 84.12 243 PRO A CA 1
ATOM 1780 C C . PRO A 1 243 ? 10.915 26.038 48.104 1.00 84.12 243 PRO A C 1
ATOM 1782 O O . PRO A 1 243 ? 11.598 25.008 48.087 1.00 84.12 243 PRO A O 1
ATOM 1785 N N . PRO A 1 244 ? 11.453 27.247 48.348 1.00 86.31 244 PRO A N 1
ATOM 1786 C CA . PRO A 1 244 ? 12.868 27.413 48.645 1.00 86.31 244 PRO A CA 1
ATOM 1787 C C . PRO A 1 244 ? 13.250 26.578 49.879 1.00 86.31 244 PRO A C 1
ATOM 1789 O O . PRO A 1 244 ? 12.453 26.479 50.819 1.00 86.31 244 PRO A O 1
ATOM 1792 N N . PRO A 1 245 ? 14.449 25.967 49.898 1.00 86.19 245 PRO A N 1
ATOM 1793 C CA . PRO A 1 245 ? 14.903 25.197 51.047 1.00 86.19 245 PRO A CA 1
ATOM 1794 C C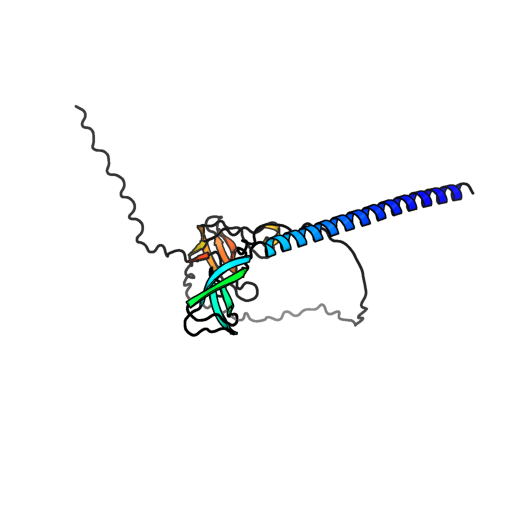 . PRO A 1 245 ? 14.950 26.086 52.303 1.00 86.19 245 PRO A C 1
ATOM 1796 O O . PRO A 1 245 ? 15.300 27.267 52.203 1.00 86.19 245 PRO A O 1
ATOM 1799 N N . PRO A 1 246 ? 14.607 25.549 53.490 1.00 85.75 246 PRO A N 1
ATOM 1800 C CA . PRO A 1 246 ? 14.662 26.306 54.734 1.00 85.75 246 PRO A CA 1
ATOM 1801 C C . PRO A 1 246 ? 16.092 26.791 54.991 1.00 85.75 246 PRO A C 1
ATOM 1803 O O . PRO A 1 246 ? 17.046 26.016 54.904 1.00 85.75 246 PRO A O 1
ATOM 1806 N N . ALA A 1 247 ? 16.237 28.081 55.300 1.00 80.88 247 ALA A N 1
ATOM 1807 C CA . ALA A 1 247 ? 17.521 28.684 55.628 1.00 80.88 247 ALA A CA 1
ATOM 1808 C C . ALA A 1 247 ? 18.126 27.978 56.851 1.00 80.88 247 ALA A C 1
ATOM 1810 O O . ALA A 1 247 ? 17.594 28.063 57.961 1.00 80.88 247 ALA A O 1
ATOM 1811 N N . LEU A 1 248 ? 19.234 27.267 56.635 1.00 79.31 248 LEU A N 1
ATOM 1812 C CA . LEU A 1 248 ? 20.058 26.714 57.703 1.00 79.31 248 LEU A CA 1
ATOM 1813 C C . LEU A 1 248 ? 20.575 27.882 58.551 1.00 79.31 248 LEU A C 1
ATOM 1815 O O . LEU A 1 248 ? 21.427 28.648 58.105 1.00 79.31 248 LEU A O 1
ATOM 1819 N N . HIS A 1 249 ? 20.038 28.034 59.763 1.00 73.94 249 HIS A N 1
ATOM 1820 C CA . HIS A 1 249 ? 20.640 28.893 60.776 1.00 73.94 249 HIS A CA 1
ATOM 1821 C C . HIS A 1 249 ? 21.981 28.272 61.175 1.00 73.94 249 HIS A C 1
ATOM 1823 O O . HIS A 1 249 ? 22.021 27.161 61.705 1.00 73.94 249 HIS A O 1
ATOM 1829 N N . ALA A 1 250 ? 23.068 28.977 60.866 1.00 64.81 250 ALA A N 1
ATOM 1830 C CA . ALA A 1 250 ? 24.396 28.646 61.356 1.00 64.81 250 ALA A CA 1
ATOM 1831 C C . ALA A 1 250 ? 24.473 28.945 62.871 1.00 64.81 250 ALA A C 1
ATOM 1833 O O . ALA A 1 250 ? 23.970 29.997 63.280 1.00 64.81 250 ALA A O 1
ATOM 1834 N N . PRO A 1 251 ? 25.036 28.034 63.687 1.00 73.31 251 PRO A N 1
ATOM 1835 C CA . PRO A 1 251 ? 25.276 28.253 65.114 1.00 73.31 251 PRO A CA 1
ATOM 1836 C C . PRO A 1 251 ? 26.435 29.221 65.382 1.00 73.31 251 PRO A C 1
ATOM 1838 O O . PRO A 1 251 ? 27.369 29.284 64.548 1.00 73.31 251 PRO A O 1
#

Organism: NCBI:txid2315210

Foldseek 3Di:
DVVVVVVVVVVVVVVVVVVVVVVVVVVVVVVVVVVVVVVVVVVVVVQVPQFDWDKDFAAAPDAAQDWDWDQDPNDIDIDHHHHPDHGGDIDTDGDRPPPPPPPPDDDDDDDDDDDDDDDDDDDDDDDDDDDDDDDDDDDDDPPDPPPPPPDCPPPPFFKKFFQAWDDDDCVVCVVQQADGDGGGFIWTFDAADLQQANHDPGRQWTWIFRVVVVRRIGIDGSVRIDGDPPVPPDDPPPPDPPPDPPDPDDD